Protein AF-A0ABD0XUN7-F1 (afdb_monomer)

Structure (mmCIF, N/CA/C/O backbone):
data_AF-A0ABD0XUN7-F1
#
_entry.id   AF-A0ABD0XUN7-F1
#
loop_
_atom_site.group_PDB
_atom_site.id
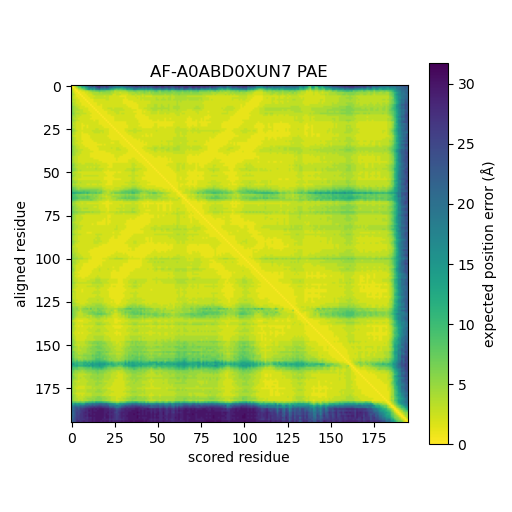_atom_site.type_symbol
_atom_site.label_atom_id
_atom_site.label_alt_id
_atom_site.label_comp_id
_atom_site.label_asym_id
_atom_site.label_entity_id
_atom_site.label_seq_id
_atom_site.pdbx_PDB_ins_code
_atom_site.Cartn_x
_atom_site.Cartn_y
_atom_site.Cartn_z
_atom_site.occupancy
_atom_site.B_iso_or_equiv
_atom_site.auth_seq_id
_atom_site.auth_comp_id
_atom_site.auth_asym_id
_atom_site.auth_atom_id
_atom_site.pdbx_PDB_model_num
ATOM 1 N N . MET A 1 1 ? 25.403 11.734 2.730 1.00 48.97 1 MET A N 1
ATOM 2 C CA . MET A 1 1 ? 25.038 10.468 2.045 1.00 48.97 1 MET A CA 1
ATOM 3 C C . MET A 1 1 ? 23.534 10.258 2.161 1.00 48.97 1 MET A C 1
ATOM 5 O O . MET A 1 1 ? 23.007 10.437 3.251 1.00 48.97 1 MET A O 1
ATOM 9 N N . LYS A 1 2 ? 22.827 9.922 1.074 1.00 67.81 2 LYS A N 1
ATOM 10 C CA . LYS 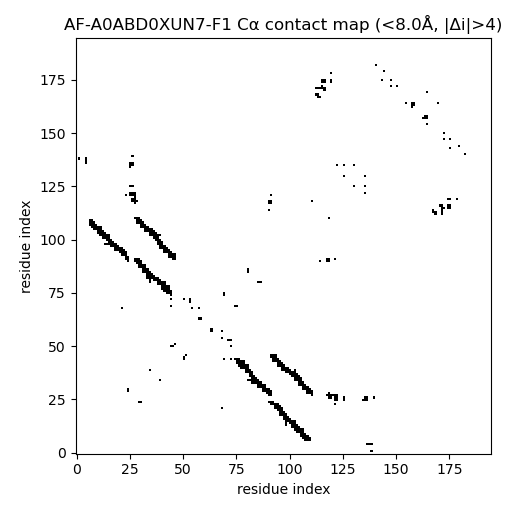A 1 2 ? 21.388 9.611 1.143 1.00 67.81 2 LYS A CA 1
ATOM 11 C C . LYS A 1 2 ? 21.195 8.271 1.880 1.00 67.81 2 LYS A C 1
ATOM 13 O O . LYS A 1 2 ? 21.760 7.262 1.475 1.00 67.81 2 LYS A O 1
ATOM 18 N N . GLN A 1 3 ? 20.481 8.283 3.007 1.00 82.62 3 GLN A N 1
ATOM 19 C CA . GLN A 1 3 ? 20.301 7.135 3.908 1.00 82.62 3 GLN A CA 1
ATOM 20 C C . GLN A 1 3 ? 19.277 6.111 3.382 1.00 82.62 3 GLN A C 1
ATOM 22 O O . GLN A 1 3 ? 18.162 6.480 3.042 1.00 82.62 3 GLN A O 1
ATOM 27 N N . LYS A 1 4 ? 19.599 4.813 3.390 1.00 89.31 4 LYS A N 1
ATOM 28 C CA . LYS A 1 4 ? 18.658 3.746 2.999 1.00 89.31 4 LYS A CA 1
ATOM 29 C C . LYS A 1 4 ? 17.301 3.871 3.736 1.00 89.31 4 LYS A C 1
ATOM 31 O O . LYS A 1 4 ? 17.320 3.952 4.966 1.00 89.31 4 LYS A O 1
ATOM 36 N N . PRO A 1 5 ? 16.147 3.820 3.034 1.00 92.69 5 PRO A N 1
ATOM 37 C CA . PRO A 1 5 ? 14.826 3.845 3.668 1.00 92.69 5 PRO A CA 1
ATOM 38 C C . PRO A 1 5 ? 14.635 2.673 4.639 1.00 92.69 5 PRO A C 1
ATOM 40 O O . PRO A 1 5 ? 14.919 1.524 4.287 1.00 92.69 5 PRO A O 1
ATOM 43 N N . LYS A 1 6 ? 14.146 2.962 5.849 1.00 94.56 6 LYS A N 1
A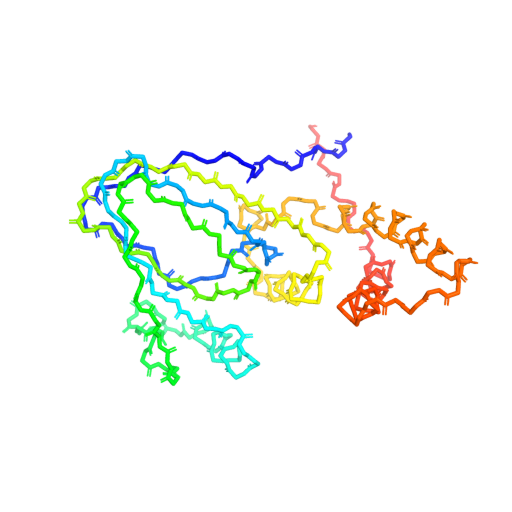TOM 44 C CA . LYS A 1 6 ? 13.903 1.986 6.924 1.00 94.56 6 LYS A CA 1
ATOM 45 C C . LYS A 1 6 ? 12.401 1.800 7.133 1.00 94.56 6 LYS A C 1
ATOM 47 O O . LYS A 1 6 ? 11.825 2.376 8.044 1.00 94.56 6 LYS A O 1
ATOM 52 N N . VAL A 1 7 ? 11.784 1.028 6.245 1.00 96.31 7 VAL A N 1
ATOM 53 C CA . VAL A 1 7 ? 10.325 0.804 6.200 1.00 96.31 7 VAL A CA 1
ATOM 54 C C . VAL A 1 7 ? 9.959 -0.684 6.167 1.00 96.31 7 VAL A C 1
ATOM 56 O O . VAL A 1 7 ? 8.819 -1.055 5.931 1.00 96.31 7 VAL A O 1
ATOM 59 N N . GLN A 1 8 ? 10.939 -1.570 6.364 1.00 97.25 8 GLN A N 1
ATOM 60 C CA . GLN A 1 8 ? 10.771 -3.012 6.154 1.00 97.25 8 GLN A CA 1
ATOM 61 C C . GLN A 1 8 ? 10.262 -3.761 7.390 1.00 97.25 8 GLN A C 1
ATOM 63 O O . GLN A 1 8 ? 9.903 -4.930 7.272 1.00 97.25 8 GLN A O 1
ATOM 68 N N . LYS A 1 9 ? 10.325 -3.139 8.572 1.00 97.75 9 LYS A N 1
ATOM 69 C CA . LYS A 1 9 ? 10.023 -3.781 9.854 1.00 97.75 9 LYS A CA 1
ATOM 70 C C . LYS A 1 9 ? 9.307 -2.795 10.768 1.00 97.75 9 LYS A C 1
ATOM 72 O O . LYS A 1 9 ? 9.927 -1.855 11.262 1.00 97.75 9 LYS A O 1
ATOM 77 N N . TYR A 1 10 ? 8.035 -3.059 11.008 1.00 97.94 10 TYR A N 1
ATOM 78 C CA . TYR A 1 10 ? 7.190 -2.382 11.978 1.00 97.94 10 TYR A CA 1
ATOM 79 C C . TYR A 1 10 ? 6.699 -3.391 13.013 1.00 97.94 10 TYR A C 1
ATOM 81 O O . TYR A 1 10 ? 6.436 -4.549 12.689 1.00 97.94 10 TYR A O 1
ATOM 89 N N . CYS A 1 11 ? 6.570 -2.926 14.253 1.00 98.38 11 CYS A N 1
ATOM 90 C CA . CYS A 1 11 ? 5.844 -3.598 15.321 1.00 98.38 11 CYS A CA 1
ATOM 91 C C . CYS A 1 11 ? 4.641 -2.714 15.651 1.00 98.38 11 CYS A C 1
ATOM 93 O O . CYS A 1 11 ? 4.821 -1.553 16.023 1.00 98.38 11 CYS A O 1
ATOM 95 N N . LEU A 1 12 ? 3.433 -3.236 15.458 1.00 98.06 12 LEU A N 1
ATOM 96 C CA . LEU A 1 12 ? 2.190 -2.534 15.732 1.00 98.06 12 LEU A CA 1
ATOM 97 C C . LEU A 1 12 ? 1.541 -3.172 16.957 1.00 98.06 12 LEU A C 1
ATOM 99 O O . LEU A 1 12 ? 1.216 -4.359 16.959 1.00 98.06 12 LEU A O 1
ATOM 103 N N . MET A 1 13 ? 1.348 -2.360 17.989 1.00 98.31 13 MET A N 1
ATOM 104 C CA . MET A 1 13 ? 0.600 -2.710 19.191 1.00 98.31 13 MET A CA 1
ATOM 105 C C . MET A 1 13 ? -0.647 -1.842 19.203 1.00 98.31 13 MET A C 1
ATOM 107 O O . MET A 1 13 ? -0.540 -0.619 19.106 1.00 98.31 13 MET A O 1
ATOM 111 N N . ALA A 1 14 ? -1.820 -2.459 19.274 1.00 98.25 14 ALA A N 1
ATOM 112 C CA . ALA A 1 14 ? -3.072 -1.717 19.231 1.00 98.25 14 ALA A CA 1
ATOM 113 C C . ALA A 1 14 ? -4.102 -2.342 20.176 1.00 98.25 14 ALA A C 1
ATOM 115 O O . ALA A 1 14 ? -4.318 -3.558 20.099 1.00 98.25 14 ALA A O 1
ATOM 116 N N . PRO A 1 15 ? -4.736 -1.530 21.039 1.00 98.44 15 PRO A N 1
ATOM 117 C CA . PRO A 1 15 ? -5.766 -2.010 21.942 1.00 98.44 15 PRO A CA 1
ATOM 118 C C . PRO A 1 15 ? -7.067 -2.303 21.190 1.00 98.44 15 PRO A C 1
ATOM 120 O O . PRO A 1 15 ? -7.316 -1.784 20.093 1.00 98.44 15 PRO A O 1
ATOM 123 N N . LYS A 1 16 ? -7.933 -3.088 21.826 1.00 98.69 16 LYS A N 1
ATOM 124 C CA . LYS A 1 16 ? -9.322 -3.280 21.419 1.00 98.69 16 LYS A CA 1
ATOM 125 C C . LYS A 1 16 ? -10.012 -1.938 21.158 1.00 98.69 16 LYS A C 1
ATOM 127 O O . LYS A 1 16 ? -9.937 -1.012 21.961 1.00 98.69 16 LYS A O 1
ATOM 132 N N . GLY A 1 17 ? -10.728 -1.859 20.043 1.00 98.31 17 GLY A N 1
ATOM 133 C CA . GLY A 1 17 ? -11.447 -0.665 19.604 1.00 98.31 17 GLY A CA 1
ATOM 134 C C . GLY A 1 17 ? -10.612 0.301 18.762 1.00 98.31 17 GLY A C 1
ATOM 135 O O . GLY A 1 17 ? -11.178 1.240 18.210 1.00 98.31 17 GLY A O 1
ATOM 136 N N . ALA A 1 18 ? -9.299 0.079 18.608 1.00 98.56 18 ALA A N 1
ATOM 137 C CA . ALA A 1 18 ? -8.474 0.920 17.746 1.00 98.56 18 ALA A CA 1
ATOM 138 C C . ALA A 1 18 ? -8.924 0.838 16.276 1.00 98.56 18 ALA A C 1
ATOM 140 O O . ALA A 1 18 ? -9.156 -0.252 15.738 1.00 98.56 18 ALA A O 1
ATOM 141 N N . TYR A 1 19 ? -8.991 2.001 15.628 1.00 98.19 19 TYR A N 1
ATOM 142 C CA . TYR A 1 19 ? -9.384 2.160 14.233 1.00 98.19 19 TYR A CA 1
ATOM 143 C C . TYR A 1 19 ? -8.397 3.073 13.501 1.00 98.19 19 TYR A C 1
ATOM 145 O O . TYR A 1 19 ? -8.049 4.148 13.992 1.00 98.19 19 TYR A O 1
ATOM 153 N N . THR A 1 20 ? -7.949 2.641 12.327 1.00 97.56 20 THR A N 1
ATOM 154 C CA . THR A 1 20 ? -7.208 3.466 11.369 1.00 97.56 20 THR A CA 1
ATOM 155 C C . THR A 1 20 ? -8.081 3.633 10.141 1.00 97.56 20 THR A C 1
ATOM 157 O O . THR A 1 20 ? -8.485 2.639 9.538 1.00 97.56 20 THR A O 1
ATOM 160 N N . ASP A 1 21 ? -8.395 4.882 9.809 1.00 97.88 21 ASP A N 1
ATOM 161 C CA . ASP A 1 21 ? -9.339 5.206 8.744 1.00 97.88 21 ASP A CA 1
ATOM 162 C C . ASP A 1 21 ? -8.788 4.899 7.344 1.00 97.88 21 ASP A C 1
ATOM 164 O O . ASP A 1 21 ? -7.614 4.546 7.193 1.00 97.88 21 ASP A O 1
ATOM 168 N N . PHE A 1 22 ? -9.639 5.010 6.323 1.00 98.31 22 PHE A N 1
ATOM 169 C CA . PHE A 1 22 ? -9.279 4.673 4.949 1.00 98.31 22 PHE A CA 1
ATOM 170 C C . PHE A 1 22 ? -8.056 5.449 4.467 1.00 98.31 22 PHE A C 1
ATOM 172 O O . PHE A 1 22 ? -8.036 6.679 4.465 1.00 98.31 22 PHE A O 1
ATOM 179 N N . HIS A 1 23 ? -7.045 4.713 4.020 1.00 97.75 23 HIS A N 1
ATOM 180 C CA . HIS A 1 23 ? -5.818 5.275 3.481 1.00 97.75 23 HIS A CA 1
ATOM 181 C C . HIS A 1 23 ? -5.207 4.367 2.416 1.00 97.75 23 HIS A C 1
ATOM 183 O O . HIS A 1 23 ? -5.607 3.217 2.231 1.00 97.75 23 HIS A O 1
ATOM 189 N N . ILE A 1 24 ? -4.224 4.912 1.707 1.00 98.25 24 ILE A N 1
ATOM 190 C CA . ILE A 1 24 ? -3.320 4.168 0.836 1.00 98.25 24 ILE A CA 1
ATOM 191 C C . ILE A 1 24 ? -1.936 4.235 1.478 1.00 98.25 24 ILE A C 1
ATOM 193 O O . ILE A 1 24 ? -1.532 5.297 1.953 1.00 98.25 24 ILE A O 1
ATOM 197 N N . ASP A 1 25 ? -1.216 3.115 1.495 1.00 98.00 25 ASP A N 1
ATOM 198 C CA . ASP A 1 25 ? 0.139 3.069 2.039 1.00 98.00 25 ASP A CA 1
ATOM 199 C C . ASP A 1 25 ? 1.101 3.989 1.282 1.00 98.00 25 ASP A C 1
ATOM 201 O O . ASP A 1 25 ? 1.090 4.079 0.049 1.00 98.00 25 ASP A O 1
ATOM 205 N N . PHE A 1 26 ? 1.987 4.629 2.045 1.00 97.06 26 PHE A N 1
ATOM 206 C CA . PHE A 1 26 ? 2.861 5.691 1.562 1.00 97.06 26 PHE A CA 1
ATOM 207 C C . PHE A 1 26 ? 3.728 5.271 0.363 1.00 97.06 26 PHE A C 1
ATOM 209 O O . PHE A 1 26 ? 4.261 4.152 0.297 1.00 97.06 26 PHE A O 1
ATOM 216 N N . GLY A 1 27 ? 3.892 6.180 -0.600 1.00 96.94 27 GLY A N 1
ATOM 217 C CA . GLY A 1 27 ? 4.567 5.942 -1.879 1.00 96.94 27 GLY A CA 1
ATOM 218 C C . GLY A 1 27 ? 3.901 4.869 -2.743 1.00 96.94 27 GLY A C 1
ATOM 219 O O . GLY A 1 27 ? 4.555 4.302 -3.622 1.00 96.94 27 GLY A O 1
ATOM 220 N N . GLY A 1 28 ? 2.644 4.528 -2.450 1.00 97.81 28 GLY A N 1
ATOM 221 C CA . GLY A 1 28 ? 1.936 3.414 -3.069 1.00 97.81 28 GLY A CA 1
ATOM 222 C C . GLY A 1 28 ? 2.601 2.068 -2.825 1.00 97.81 28 GLY A C 1
ATOM 223 O O . GLY A 1 28 ? 2.544 1.195 -3.693 1.00 97.81 28 GLY A O 1
ATOM 224 N N . SER A 1 29 ? 3.285 1.910 -1.695 1.00 98.50 29 SER A N 1
ATOM 225 C CA . SER A 1 29 ? 3.945 0.654 -1.354 1.00 98.50 29 SER A CA 1
ATOM 226 C C . SER A 1 29 ? 2.951 -0.494 -1.181 1.00 98.50 29 SER A C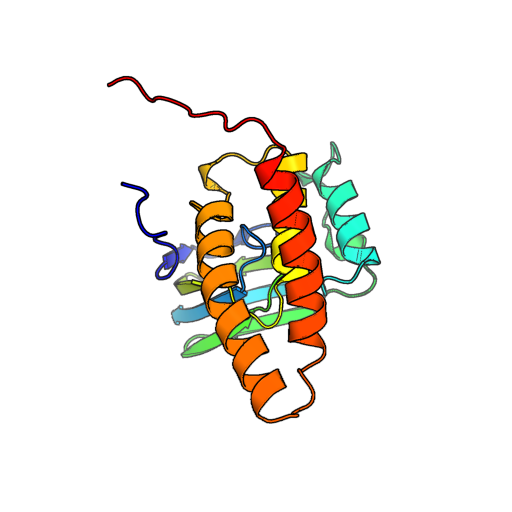 1
ATOM 228 O O . SER A 1 29 ? 1.779 -0.294 -0.878 1.00 98.50 29 SER A O 1
ATOM 230 N N . SER A 1 30 ? 3.433 -1.711 -1.417 1.00 98.75 30 SER A N 1
ATOM 231 C CA . SER A 1 30 ? 2.760 -2.922 -0.950 1.00 98.75 30 SER A CA 1
ATOM 232 C C . SER A 1 30 ? 3.186 -3.185 0.493 1.00 98.75 30 SER A C 1
ATOM 234 O O . SER A 1 30 ? 4.308 -2.835 0.880 1.00 98.75 30 SER A O 1
ATOM 236 N N . VAL A 1 31 ? 2.328 -3.841 1.273 1.00 98.62 31 VAL A N 1
ATOM 237 C CA . VAL A 1 31 ? 2.605 -4.174 2.677 1.00 98.62 31 VAL A CA 1
ATOM 238 C C . VAL A 1 31 ? 2.415 -5.663 2.932 1.00 98.62 31 VAL A C 1
ATOM 240 O O . VAL A 1 31 ? 1.488 -6.292 2.421 1.00 98.62 31 VAL A O 1
ATOM 243 N N . TRP A 1 32 ? 3.315 -6.243 3.722 1.00 98.69 32 TRP A N 1
ATOM 244 C CA . TRP A 1 32 ? 3.086 -7.535 4.362 1.00 98.69 32 TRP A CA 1
ATOM 245 C C . TRP A 1 32 ? 2.697 -7.308 5.820 1.00 98.69 32 TRP A C 1
ATOM 247 O O . TRP A 1 32 ? 3.245 -6.422 6.479 1.00 98.69 32 TRP A O 1
ATOM 257 N N . TYR A 1 33 ? 1.748 -8.096 6.314 1.00 98.56 33 TYR A N 1
ATOM 258 C CA . TYR A 1 33 ? 1.151 -7.901 7.633 1.00 98.56 33 TYR A CA 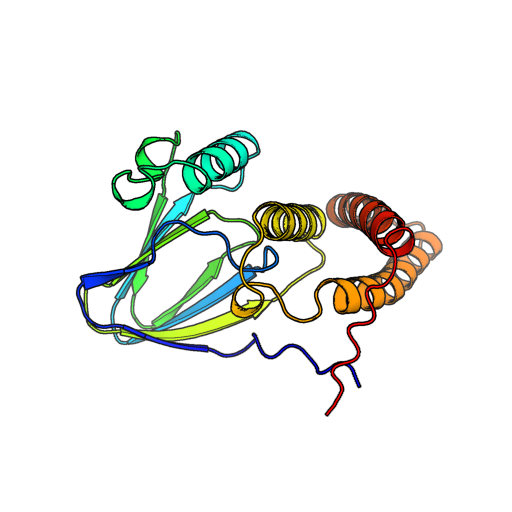1
ATOM 259 C C . TYR A 1 33 ? 0.878 -9.257 8.281 1.00 98.56 33 TYR A C 1
ATOM 261 O O . TYR A 1 33 ? 0.141 -10.066 7.720 1.00 98.56 33 TYR A O 1
ATOM 269 N N . HIS A 1 34 ? 1.484 -9.511 9.437 1.00 98.81 34 HIS A N 1
ATOM 270 C CA . HIS A 1 34 ? 1.408 -10.773 10.166 1.00 98.81 34 HIS A CA 1
ATOM 271 C C . HIS A 1 34 ? 0.894 -10.548 11.586 1.00 98.81 34 HIS A C 1
ATOM 273 O O . HIS A 1 34 ? 1.546 -9.879 12.396 1.00 98.81 34 HIS A O 1
ATOM 279 N N . VAL A 1 35 ? -0.266 -11.122 11.898 1.00 98.75 35 VAL A N 1
ATOM 280 C CA . VAL A 1 35 ? -0.869 -11.004 13.228 1.00 98.75 35 VAL A CA 1
ATOM 281 C C . VAL A 1 35 ? -0.231 -12.037 14.148 1.00 98.75 35 VAL A C 1
ATOM 283 O O . VAL A 1 35 ? -0.526 -13.225 14.065 1.00 98.75 35 VAL A O 1
ATOM 286 N N . MET A 1 36 ? 0.657 -11.570 15.026 1.00 98.69 36 MET A N 1
ATOM 287 C CA . MET A 1 36 ? 1.322 -12.418 16.017 1.00 98.69 36 MET A CA 1
ATOM 288 C C . MET A 1 36 ? 0.376 -12.787 17.162 1.00 98.69 36 MET A C 1
ATOM 290 O O . MET A 1 36 ? 0.470 -13.885 17.696 1.00 98.69 36 MET A O 1
ATOM 294 N N . LYS A 1 37 ? -0.502 -11.859 17.561 1.00 98.69 37 LYS A N 1
ATOM 295 C CA . LYS A 1 37 ? -1.515 -12.079 18.596 1.00 98.69 37 LYS A CA 1
ATOM 296 C C . LYS A 1 37 ? -2.769 -11.255 18.321 1.00 98.69 37 LYS A C 1
ATOM 298 O O . LYS A 1 37 ? -2.644 -10.087 17.935 1.00 98.69 37 LYS A O 1
ATOM 303 N N . GLY A 1 38 ? -3.934 -11.845 18.583 1.00 98.44 38 GLY A N 1
ATOM 304 C CA . GLY A 1 38 ? -5.250 -11.209 18.450 1.00 98.44 38 GLY A CA 1
ATOM 305 C C . GLY A 1 38 ? -5.818 -11.266 17.027 1.00 98.44 38 GLY A C 1
ATOM 306 O O . GLY A 1 38 ? -5.494 -12.164 16.248 1.00 98.44 38 GLY A O 1
ATOM 307 N N . GLU A 1 39 ? -6.648 -10.286 16.666 1.00 98.62 39 GLU A N 1
ATOM 308 C CA . GLU A 1 39 ? -7.341 -10.225 15.375 1.00 98.62 39 GLU A CA 1
ATOM 309 C C . GLU A 1 39 ? -7.371 -8.794 14.810 1.00 98.62 39 GLU A C 1
ATOM 311 O O . GLU A 1 39 ? -7.529 -7.812 15.540 1.00 98.62 39 GLU A O 1
ATOM 316 N N . LYS A 1 40 ? -7.254 -8.667 13.483 1.00 98.75 40 LYS A N 1
ATOM 317 C CA . LYS A 1 40 ? -7.500 -7.427 12.733 1.00 98.75 40 LYS A CA 1
ATOM 318 C C . LYS A 1 40 ? -8.600 -7.624 11.702 1.00 98.75 40 LYS A C 1
ATOM 320 O O . LYS A 1 40 ? -8.678 -8.665 11.056 1.00 98.75 40 LYS A O 1
ATOM 325 N N . VAL A 1 41 ? -9.395 -6.584 11.478 1.00 98.81 41 VAL A N 1
ATOM 326 C CA . VAL A 1 41 ? -10.375 -6.533 10.390 1.00 98.81 41 VAL A CA 1
ATOM 327 C C . VAL A 1 41 ? -9.970 -5.436 9.417 1.00 98.81 41 VAL A C 1
ATOM 329 O O . VAL A 1 41 ? -9.973 -4.260 9.771 1.00 98.81 41 VAL A O 1
ATOM 332 N N . PHE A 1 42 ? -9.632 -5.826 8.194 1.00 98.81 42 PHE A N 1
ATOM 333 C CA . PHE A 1 42 ? -9.359 -4.917 7.090 1.00 98.81 42 PHE A CA 1
ATOM 334 C C . PHE A 1 42 ? -10.637 -4.680 6.285 1.00 98.81 42 PHE A C 1
ATOM 336 O O . PHE A 1 42 ? -11.356 -5.622 5.944 1.00 98.81 42 PHE A O 1
ATOM 343 N N . TYR A 1 43 ? -10.887 -3.422 5.946 1.00 98.81 43 TYR A N 1
ATOM 344 C CA . TYR A 1 43 ? -11.892 -3.005 4.975 1.00 98.81 43 TYR A CA 1
ATOM 345 C C . TYR A 1 43 ? -11.156 -2.570 3.718 1.00 98.81 43 TYR A C 1
ATOM 347 O O . TYR A 1 43 ? -10.431 -1.584 3.760 1.00 98.81 43 TYR A O 1
ATOM 355 N N . LEU A 1 44 ? -11.282 -3.333 2.637 1.00 98.81 44 LEU A N 1
ATOM 356 C CA . LEU A 1 44 ? -10.457 -3.227 1.440 1.00 98.81 44 LEU A CA 1
ATOM 357 C C . LEU A 1 44 ? -11.277 -2.720 0.258 1.00 98.81 44 LEU A C 1
ATOM 359 O O . LEU A 1 44 ? -12.346 -3.253 -0.046 1.00 98.81 44 LEU A O 1
ATOM 363 N N . ILE A 1 45 ? -10.744 -1.735 -0.451 1.00 98.81 45 ILE A N 1
ATOM 364 C CA . ILE A 1 45 ? -11.344 -1.158 -1.650 1.00 98.81 45 ILE A CA 1
ATOM 365 C C . ILE A 1 45 ? -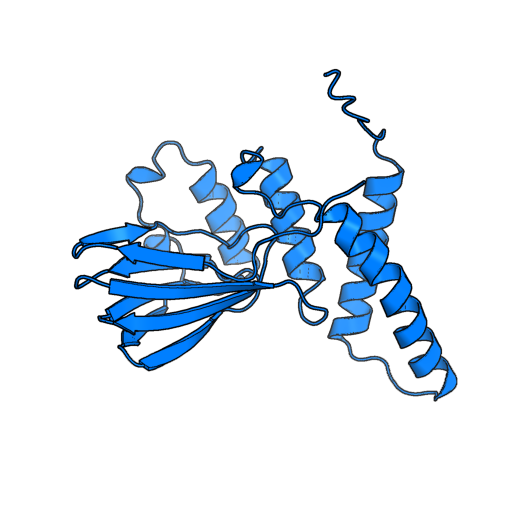10.305 -1.217 -2.771 1.00 98.81 45 ILE A C 1
ATOM 367 O O . ILE A 1 45 ? -9.164 -0.773 -2.625 1.00 98.81 45 ILE A O 1
ATOM 371 N N . GLU A 1 46 ? -10.713 -1.789 -3.903 1.00 98.12 46 GLU A N 1
ATOM 372 C CA . GLU A 1 46 ? -9.854 -1.932 -5.077 1.00 98.12 46 GLU A CA 1
ATOM 373 C C . GLU A 1 46 ? -9.445 -0.550 -5.623 1.00 98.12 46 GLU A C 1
ATOM 375 O O . GLU A 1 46 ? -10.307 0.328 -5.747 1.00 98.12 46 GLU A O 1
ATOM 380 N N . PRO A 1 47 ? -8.172 -0.344 -6.008 1.00 97.56 47 PRO A N 1
ATOM 381 C CA . PRO A 1 47 ? -7.689 0.928 -6.544 1.00 97.56 47 PRO A CA 1
ATOM 382 C C . PRO A 1 47 ? -8.049 1.129 -8.021 1.00 97.56 47 PRO A C 1
ATOM 384 O O . PRO A 1 47 ? -7.186 1.383 -8.862 1.00 97.56 47 PRO A O 1
ATOM 387 N N . SER A 1 48 ? -9.333 1.005 -8.355 1.00 97.06 48 SER A N 1
ATOM 388 C CA . SER A 1 48 ? -9.828 1.383 -9.676 1.00 97.06 48 SER A CA 1
ATOM 389 C C . SER A 1 48 ? -9.722 2.898 -9.873 1.00 97.06 48 SER A C 1
ATOM 391 O O . SER A 1 48 ? -9.720 3.672 -8.914 1.00 97.06 48 SER A O 1
ATOM 393 N N . GLU A 1 49 ? -9.682 3.345 -11.128 1.00 95.62 49 GLU A N 1
ATOM 394 C CA . GLU A 1 49 ? -9.653 4.776 -11.454 1.00 95.62 49 GLU A CA 1
ATOM 395 C C . GLU A 1 49 ? -10.829 5.532 -10.811 1.00 95.62 49 GLU A C 1
ATOM 397 O O . GLU A 1 49 ? -10.636 6.591 -10.217 1.00 95.62 49 GLU A O 1
ATOM 402 N N . SER A 1 50 ? -12.032 4.945 -10.827 1.00 97.56 50 SER A N 1
ATOM 403 C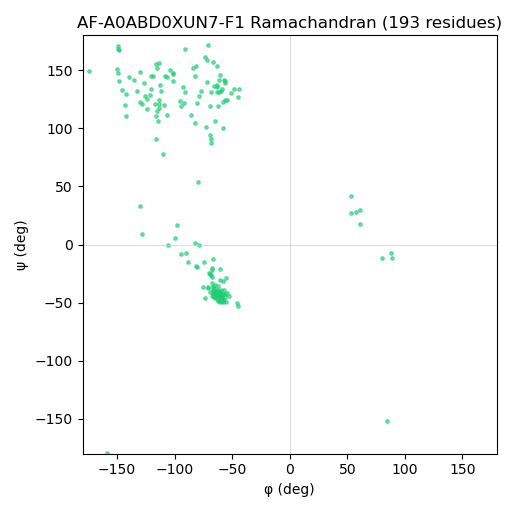 CA . SER A 1 50 ? -13.213 5.529 -10.186 1.00 97.56 50 SER A CA 1
ATOM 404 C C . SER A 1 50 ? -13.056 5.660 -8.669 1.00 97.56 50 SER A C 1
ATOM 406 O O . SER A 1 50 ? -13.402 6.700 -8.107 1.00 97.56 50 SER A O 1
ATOM 408 N N . ASN A 1 51 ? -12.518 4.634 -8.003 1.00 98.25 51 ASN A N 1
ATOM 409 C CA . ASN A 1 51 ? -12.344 4.635 -6.550 1.00 98.25 51 ASN A CA 1
ATOM 410 C C . ASN A 1 51 ? -11.239 5.602 -6.118 1.00 98.25 51 ASN A C 1
ATOM 412 O O . ASN A 1 51 ? -11.400 6.288 -5.113 1.00 98.25 51 ASN A O 1
ATOM 416 N N . LEU A 1 52 ? -10.159 5.724 -6.894 1.00 97.38 52 LEU A N 1
ATOM 417 C CA . LEU A 1 52 ? -9.093 6.694 -6.629 1.00 97.38 52 LEU A CA 1
ATOM 418 C C . LEU A 1 52 ? -9.579 8.142 -6.793 1.00 97.38 52 LEU A C 1
ATOM 420 O O . LEU A 1 52 ? -9.212 8.997 -5.991 1.00 97.38 52 LEU A O 1
ATOM 424 N N . LEU A 1 53 ? -10.449 8.421 -7.772 1.00 96.75 53 LEU A N 1
ATOM 425 C CA . LEU A 1 53 ? -11.088 9.737 -7.915 1.00 96.75 53 LEU A CA 1
ATOM 426 C C . LEU A 1 53 ? -12.046 10.051 -6.757 1.00 96.75 53 LEU A C 1
ATOM 428 O O . LEU A 1 53 ? -12.111 11.188 -6.290 1.00 96.75 53 LEU A O 1
ATOM 432 N N . LEU A 1 54 ? -12.803 9.058 -6.281 1.00 97.81 54 LEU A N 1
ATOM 433 C CA . LEU A 1 54 ? -13.644 9.208 -5.091 1.00 97.81 54 LEU A CA 1
ATOM 434 C C . LEU A 1 54 ? -12.795 9.462 -3.842 1.00 97.81 54 LEU A C 1
ATOM 436 O O . LEU A 1 54 ? -13.105 10.373 -3.079 1.00 97.81 54 LEU A O 1
ATOM 440 N N . TYR A 1 55 ? -11.705 8.713 -3.675 1.00 97.56 55 TYR A N 1
ATOM 441 C CA . TYR A 1 55 ? -10.773 8.865 -2.562 1.00 97.56 55 TYR A CA 1
ATOM 442 C C . TYR A 1 55 ? -10.118 10.252 -2.549 1.00 97.56 55 TYR A C 1
ATOM 444 O O . TYR A 1 55 ? -10.063 10.885 -1.497 1.00 97.56 55 TYR A O 1
ATOM 452 N N . ASP A 1 56 ? -9.711 10.771 -3.714 1.00 95.75 56 ASP A N 1
ATOM 453 C CA . ASP A 1 56 ? -9.195 12.140 -3.874 1.00 95.75 56 ASP A CA 1
ATOM 454 C C . ASP A 1 56 ? -10.191 13.186 -3.356 1.00 95.75 56 ASP A C 1
ATOM 456 O O . ASP A 1 56 ? -9.855 14.037 -2.528 1.00 95.75 56 ASP A O 1
ATOM 460 N N . ARG A 1 57 ? -11.457 13.076 -3.776 1.00 95.88 57 ARG A N 1
ATOM 461 C CA . ARG A 1 57 ? -12.524 13.981 -3.323 1.00 95.88 57 ARG A CA 1
ATOM 462 C C . ARG A 1 57 ? -12.799 13.856 -1.828 1.00 95.88 57 ARG A C 1
ATOM 464 O O . ARG A 1 57 ? -12.962 14.873 -1.158 1.00 95.88 57 ARG A O 1
ATOM 471 N N . TRP A 1 58 ? -12.832 12.635 -1.299 1.00 96.38 58 TRP A N 1
ATOM 472 C CA . TRP A 1 58 ? -13.046 12.392 0.127 1.00 96.38 58 TRP A CA 1
ATOM 473 C C . TRP A 1 58 ? -11.904 12.959 0.981 1.00 96.38 58 TRP A C 1
ATOM 475 O O . TRP A 1 58 ? -12.164 13.642 1.972 1.00 96.38 58 TRP A O 1
ATOM 485 N N . MET A 1 59 ? -10.647 12.785 0.559 1.00 93.56 59 MET A N 1
ATOM 486 C CA . MET A 1 59 ? -9.473 13.330 1.252 1.00 93.56 59 MET A CA 1
ATOM 487 C C . MET A 1 59 ? -9.479 14.859 1.354 1.00 93.56 59 MET A C 1
ATOM 489 O O . MET A 1 59 ? -8.959 15.397 2.333 1.00 93.56 59 MET A O 1
ATOM 493 N N . GLN A 1 60 ? -10.080 15.541 0.376 1.00 93.12 60 GLN A N 1
ATOM 494 C CA . GLN A 1 60 ? -10.221 17.000 0.330 1.00 93.12 60 GLN A CA 1
ATOM 495 C C . GLN A 1 60 ? -11.516 17.516 0.988 1.00 93.12 60 GLN A C 1
ATOM 497 O O . GLN A 1 60 ? -11.700 18.727 1.116 1.00 93.12 60 GLN A O 1
ATOM 502 N N . SER A 1 61 ? -12.427 16.627 1.395 1.00 93.06 61 SER A N 1
ATOM 503 C CA . SER A 1 61 ? -13.720 17.015 1.962 1.00 93.06 61 SER A CA 1
ATOM 504 C C . SER A 1 61 ? -13.584 17.605 3.372 1.00 93.06 61 SER A C 1
ATOM 506 O O . SER A 1 61 ? -12.828 17.115 4.212 1.00 93.06 61 SER A O 1
ATOM 508 N N . SER A 1 62 ? -14.353 18.657 3.665 1.00 93.12 62 SER A N 1
ATOM 509 C CA . SER A 1 62 ? -14.370 19.294 4.991 1.00 93.12 62 SER A CA 1
ATOM 510 C C . SER A 1 62 ? -15.011 18.411 6.066 1.00 93.12 62 SER A C 1
ATOM 512 O O . SER A 1 62 ? -14.680 18.528 7.243 1.00 93.12 62 SER A O 1
ATOM 514 N N . ASN A 1 63 ? -15.900 17.501 5.666 1.00 91.00 63 ASN A N 1
ATOM 515 C CA . ASN A 1 63 ? -16.579 16.546 6.536 1.00 91.00 63 ASN A CA 1
ATOM 516 C C . ASN A 1 63 ? -15.919 15.157 6.542 1.00 91.00 63 ASN A C 1
ATOM 518 O O . ASN A 1 63 ? -16.549 14.206 7.000 1.00 91.00 63 ASN A O 1
ATOM 522 N N . ARG A 1 64 ? -14.663 15.024 6.080 1.00 91.44 64 ARG A N 1
ATOM 523 C CA . ARG A 1 64 ? -13.954 13.736 5.958 1.00 91.44 64 ARG A CA 1
ATOM 524 C C . ARG A 1 64 ? -14.110 12.854 7.197 1.00 91.44 64 ARG A C 1
ATOM 526 O O . ARG A 1 64 ? -14.592 11.738 7.083 1.00 91.44 64 ARG A O 1
ATOM 533 N N . LEU A 1 65 ? -13.799 13.398 8.378 1.00 90.81 65 LEU A N 1
ATOM 534 C CA . LEU A 1 65 ? -13.846 12.683 9.665 1.00 90.81 65 LEU A CA 1
ATOM 535 C C . LEU A 1 65 ? -15.258 12.266 10.114 1.00 90.81 65 LEU A C 1
ATOM 537 O O . LEU A 1 65 ? -15.392 11.496 11.058 1.00 90.81 65 LEU A O 1
ATOM 541 N N . GLN A 1 66 ? -16.304 12.790 9.475 1.00 91.81 66 GLN A N 1
ATOM 542 C CA . GLN A 1 66 ? -17.706 12.463 9.752 1.00 91.81 66 GLN A CA 1
ATOM 543 C C . GLN A 1 66 ? -18.315 11.560 8.668 1.00 91.81 66 GLN A C 1
ATOM 545 O O . GLN A 1 66 ? -19.492 11.221 8.745 1.00 91.81 66 GLN A O 1
ATOM 550 N N . SER A 1 67 ? -17.540 11.192 7.643 1.00 94.62 67 SER A N 1
ATOM 551 C CA . SER A 1 67 ? -18.011 10.410 6.500 1.00 94.62 67 SER A CA 1
ATOM 552 C C . SER A 1 67 ? -17.227 9.110 6.372 1.00 94.62 67 SER A C 1
ATOM 554 O O . SER A 1 67 ? -15.998 9.115 6.328 1.00 94.62 67 SER A O 1
ATOM 556 N N . PHE A 1 68 ? -17.938 7.989 6.278 1.00 96.25 68 PHE A N 1
ATOM 557 C CA . PHE A 1 68 ? -17.326 6.681 6.094 1.00 96.25 68 PHE A CA 1
ATOM 558 C C . PHE A 1 68 ? -17.085 6.437 4.600 1.00 96.25 68 PHE A C 1
ATOM 560 O O . PHE A 1 68 ? -18.029 6.306 3.823 1.00 96.25 68 PHE A O 1
ATOM 567 N N . PHE A 1 69 ? -15.819 6.411 4.165 1.00 98.06 69 PHE A N 1
ATOM 568 C CA . PHE A 1 69 ? -15.486 6.368 2.732 1.00 98.06 69 PHE A CA 1
ATOM 569 C C . PHE A 1 69 ? -16.079 5.154 1.999 1.00 98.06 69 PHE A C 1
ATOM 571 O O . PHE A 1 69 ? -16.446 5.258 0.828 1.00 98.06 69 PHE A O 1
ATOM 578 N N . ALA A 1 70 ? -16.229 4.019 2.686 1.00 97.62 70 ALA A N 1
ATOM 579 C CA . ALA A 1 70 ? -16.828 2.822 2.105 1.00 97.62 70 ALA A CA 1
ATOM 580 C C . ALA A 1 70 ? -18.282 3.010 1.629 1.00 97.62 70 ALA A C 1
ATOM 582 O O . ALA A 1 70 ? -18.695 2.277 0.734 1.00 97.62 70 ALA A O 1
ATOM 583 N N . ASP A 1 71 ? -19.016 4.009 2.131 1.00 97.19 71 ASP A N 1
ATOM 584 C CA . ASP A 1 71 ? -20.374 4.324 1.659 1.00 97.19 71 ASP A CA 1
ATOM 585 C C . ASP A 1 71 ? -20.377 5.010 0.279 1.00 97.19 71 ASP A C 1
ATOM 587 O O . ASP A 1 71 ? -21.412 5.100 -0.379 1.00 97.19 71 ASP A O 1
ATOM 591 N N . GLN A 1 72 ? -19.221 5.506 -0.180 1.00 96.81 72 GLN A N 1
ATOM 592 C CA . GLN A 1 72 ? -19.084 6.232 -1.448 1.00 96.81 72 GLN A CA 1
ATOM 593 C C . GLN A 1 72 ? -18.659 5.337 -2.617 1.00 96.81 72 GLN A C 1
ATOM 595 O O . GLN A 1 72 ? -18.630 5.798 -3.760 1.00 96.81 72 GLN A O 1
ATOM 600 N N . VAL A 1 73 ? -18.298 4.079 -2.352 1.00 97.88 73 VAL A N 1
ATOM 601 C CA . VAL A 1 73 ? -17.783 3.141 -3.358 1.00 97.88 73 VAL A CA 1
ATOM 602 C C . VAL A 1 73 ? -18.753 1.990 -3.590 1.00 97.88 73 VAL A C 1
ATOM 604 O O . VAL A 1 73 ? -19.539 1.620 -2.726 1.00 97.88 73 VAL A O 1
ATOM 607 N N . ALA A 1 74 ? -18.672 1.369 -4.767 1.00 96.69 74 ALA A N 1
ATOM 608 C CA . ALA A 1 74 ? -19.577 0.278 -5.124 1.00 96.69 74 ALA A CA 1
ATOM 609 C C . ALA A 1 74 ? -19.366 -0.994 -4.284 1.00 96.69 74 ALA A C 1
ATOM 611 O O . ALA A 1 74 ? -20.307 -1.757 -4.068 1.00 96.69 74 ALA A O 1
ATOM 612 N N . ARG A 1 75 ? -18.121 -1.274 -3.870 1.00 97.94 75 ARG A N 1
ATOM 613 C CA . ARG A 1 75 ? -17.757 -2.476 -3.108 1.00 97.94 75 ARG A CA 1
ATOM 614 C C . ARG A 1 75 ? -16.649 -2.174 -2.109 1.00 97.94 75 ARG A C 1
ATOM 616 O O . ARG A 1 75 ? -15.622 -1.607 -2.475 1.00 97.94 75 ARG A O 1
ATOM 623 N N . CYS A 1 76 ? -16.848 -2.645 -0.883 1.00 98.62 76 CYS A N 1
ATOM 624 C CA . CYS A 1 76 ? -15.850 -2.685 0.176 1.00 98.62 76 CYS A CA 1
ATOM 625 C C . CYS A 1 76 ? -15.793 -4.114 0.729 1.00 98.62 76 CYS A C 1
ATOM 627 O O . CYS A 1 76 ? -16.806 -4.661 1.170 1.00 98.62 76 CYS A O 1
ATOM 629 N N . TYR A 1 77 ? -14.624 -4.745 0.657 1.00 98.56 77 TYR A N 1
ATOM 630 C CA . TYR A 1 77 ? -14.424 -6.119 1.101 1.00 98.56 77 TYR A CA 1
ATOM 631 C C . TYR A 1 77 ? -13.995 -6.139 2.562 1.00 98.56 77 TYR A C 1
ATOM 633 O O . TYR A 1 77 ? -13.053 -5.455 2.950 1.00 98.56 77 TYR A O 1
ATOM 641 N N . ARG A 1 78 ? -14.645 -6.971 3.372 1.00 98.50 78 ARG A N 1
ATOM 642 C CA . ARG A 1 78 ? -14.243 -7.204 4.760 1.00 98.50 78 ARG A CA 1
ATOM 643 C C . ARG A 1 78 ? -13.348 -8.438 4.839 1.00 98.50 78 ARG A C 1
ATOM 645 O O . ARG A 1 78 ? -13.798 -9.540 4.530 1.00 98.50 78 ARG A O 1
ATOM 652 N N . LEU A 1 79 ? -12.116 -8.261 5.303 1.00 98.62 79 LEU A N 1
ATOM 653 C CA . LEU A 1 79 ? -11.135 -9.325 5.509 1.00 98.62 79 LEU A CA 1
ATOM 654 C C . LEU A 1 79 ? -10.774 -9.428 6.992 1.00 98.62 79 LEU A C 1
ATOM 656 O O . LEU A 1 79 ? -10.273 -8.478 7.583 1.00 98.62 79 LEU A O 1
ATOM 660 N N . VAL A 1 80 ? -11.005 -10.596 7.585 1.00 98.75 80 VAL A N 1
ATOM 661 C CA . VAL A 1 80 ? -10.600 -10.892 8.965 1.00 98.75 80 VAL A CA 1
ATOM 662 C C . VAL A 1 80 ? -9.247 -11.597 8.940 1.00 98.75 80 VAL A C 1
ATOM 664 O O . VAL A 1 80 ? -9.109 -12.635 8.296 1.00 98.75 80 VAL A O 1
ATOM 667 N N . VAL A 1 81 ? -8.265 -11.039 9.643 1.00 98.69 81 VAL A N 1
ATOM 668 C CA . VAL A 1 81 ? -6.903 -11.565 9.762 1.00 98.69 81 VAL A CA 1
ATOM 669 C C . VAL A 1 81 ? -6.679 -11.960 11.214 1.00 98.69 81 VAL A C 1
ATOM 671 O O . VAL A 1 81 ? -6.562 -11.104 12.092 1.00 98.69 81 VAL A O 1
ATOM 674 N N . LYS A 1 82 ? -6.666 -13.267 11.457 1.00 98.62 82 LYS A N 1
ATOM 675 C CA . LYS A 1 82 ? -6.522 -13.852 12.791 1.00 98.62 82 LYS A CA 1
ATOM 676 C C . LYS A 1 82 ? -5.061 -14.106 13.130 1.00 98.62 82 LYS A C 1
ATOM 678 O O . LYS A 1 82 ? -4.198 -14.080 12.253 1.00 98.62 82 LYS A O 1
ATOM 683 N N . GLU A 1 83 ? -4.810 -14.404 14.395 1.00 98.69 83 GLU A N 1
ATOM 684 C CA . GLU A 1 83 ? -3.524 -14.883 14.887 1.00 98.69 83 GLU A CA 1
ATOM 685 C C . GLU A 1 83 ? -2.909 -15.965 13.980 1.00 98.69 83 GLU A C 1
ATOM 687 O O . GLU A 1 83 ? -3.588 -16.882 13.511 1.00 98.69 83 GLU A O 1
ATOM 692 N N . GLY A 1 84 ? -1.616 -15.817 13.689 1.00 98.62 84 GLY A N 1
ATOM 693 C CA . GLY A 1 84 ? -0.850 -16.694 12.805 1.00 98.62 84 GLY A CA 1
ATOM 694 C C . GLY A 1 84 ? -1.042 -16.427 11.308 1.00 98.62 84 GLY A C 1
ATOM 695 O O . GLY A 1 84 ? -0.264 -16.940 10.501 1.00 98.62 84 GLY A O 1
ATOM 696 N N . MET A 1 85 ? -2.024 -15.613 10.904 1.00 98.69 85 MET A N 1
ATOM 697 C CA . MET A 1 85 ? -2.246 -15.289 9.493 1.00 98.69 85 MET A CA 1
ATOM 698 C C . MET A 1 85 ? -1.325 -14.168 9.008 1.00 98.69 85 MET A C 1
ATOM 700 O O . MET A 1 85 ? -1.042 -13.198 9.716 1.00 98.69 85 MET A O 1
ATOM 704 N N . THR A 1 86 ? -0.918 -14.286 7.743 1.00 98.75 86 THR A N 1
ATOM 705 C CA . THR A 1 86 ? -0.170 -13.260 7.014 1.00 98.75 86 THR A CA 1
ATOM 706 C C . THR A 1 86 ? -0.948 -12.840 5.782 1.00 98.75 86 THR A C 1
ATOM 708 O O . THR A 1 86 ? -1.395 -13.693 5.016 1.00 98.75 86 THR A O 1
ATOM 711 N N . ILE A 1 87 ? -1.047 -11.535 5.553 1.00 98.19 87 ILE A N 1
ATOM 712 C CA . ILE A 1 87 ? -1.576 -10.980 4.308 1.00 98.19 87 ILE A CA 1
ATOM 713 C C . ILE A 1 87 ? -0.495 -10.202 3.561 1.00 98.19 87 ILE A C 1
ATOM 715 O O . ILE A 1 87 ? 0.428 -9.644 4.159 1.00 98.19 87 ILE A O 1
ATOM 719 N N . LEU A 1 88 ? -0.638 -10.166 2.238 1.00 98.38 88 LEU A N 1
ATOM 720 C CA . LEU A 1 88 ? 0.097 -9.281 1.343 1.00 98.38 88 LEU A CA 1
ATOM 721 C C . LEU A 1 88 ? -0.916 -8.354 0.683 1.00 98.38 88 LEU A C 1
ATOM 723 O O . LEU A 1 88 ? -1.723 -8.808 -0.129 1.00 98.38 88 LEU A O 1
ATOM 727 N N . LEU A 1 89 ? -0.884 -7.074 1.040 1.00 98.25 89 LEU A N 1
ATOM 728 C CA . LEU A 1 89 ? -1.741 -6.069 0.431 1.00 98.25 89 LEU A CA 1
ATOM 729 C C . LEU A 1 89 ? -1.005 -5.431 -0.761 1.00 98.25 89 LEU A C 1
ATOM 731 O O . LEU A 1 89 ? 0.100 -4.906 -0.577 1.00 98.25 89 LEU A O 1
ATOM 735 N N . PRO A 1 90 ? -1.568 -5.487 -1.983 1.00 98.38 90 PRO A N 1
ATOM 736 C CA . PRO A 1 90 ? -0.916 -4.923 -3.157 1.00 98.38 90 PRO A CA 1
ATOM 737 C C . PRO A 1 90 ? -0.908 -3.390 -3.164 1.00 98.38 90 PRO A C 1
ATOM 739 O O . PRO A 1 90 ? -1.762 -2.736 -2.568 1.00 98.38 90 PRO A O 1
ATOM 742 N N . SER A 1 91 ? 0.018 -2.831 -3.942 1.00 98.38 91 SER A N 1
ATOM 743 C CA . SER A 1 91 ? 0.146 -1.397 -4.209 1.00 98.38 91 SER A CA 1
ATOM 744 C C . SER A 1 91 ? -1.199 -0.733 -4.527 1.00 98.38 91 SER A C 1
ATOM 746 O O . SER A 1 91 ? -1.924 -1.153 -5.434 1.00 98.38 91 SER A O 1
ATOM 748 N N . GLY A 1 92 ? -1.497 0.332 -3.787 1.00 98.25 92 GLY A N 1
ATOM 749 C CA . GLY A 1 92 ? -2.613 1.238 -4.042 1.00 98.25 92 GLY A CA 1
ATOM 750 C C . GLY A 1 92 ? -3.942 0.890 -3.406 1.00 98.25 92 GLY A C 1
ATOM 751 O O . GLY A 1 92 ? -4.814 1.752 -3.399 1.00 98.25 92 GLY A O 1
ATOM 752 N N . TRP A 1 93 ? -4.102 -0.307 -2.847 1.00 98.62 93 TRP A N 1
ATOM 753 C CA . TRP A 1 93 ? -5.353 -0.687 -2.201 1.00 98.62 93 TRP A CA 1
ATOM 754 C C . TRP A 1 93 ? -5.720 0.282 -1.075 1.00 98.62 93 TRP A C 1
ATOM 756 O O . TRP A 1 93 ? -4.958 0.483 -0.125 1.00 98.62 93 TRP A O 1
ATOM 766 N N . ILE A 1 94 ? -6.909 0.869 -1.200 1.00 98.75 94 ILE A N 1
ATOM 767 C CA . ILE A 1 94 ? -7.459 1.772 -0.196 1.00 98.75 94 ILE A CA 1
ATOM 768 C C . ILE A 1 94 ? -8.004 0.897 0.925 1.00 98.75 94 ILE A C 1
ATOM 770 O O . ILE A 1 94 ? -8.781 -0.027 0.662 1.00 98.75 94 ILE A O 1
ATOM 774 N N . HIS A 1 95 ? -7.599 1.159 2.163 1.00 98.81 95 HIS A N 1
ATOM 775 C CA . HIS A 1 95 ? -8.005 0.314 3.272 1.00 98.81 95 HIS A CA 1
ATOM 776 C C . HIS A 1 95 ? -8.141 1.039 4.606 1.00 98.81 95 HIS A C 1
ATOM 778 O O . HIS A 1 95 ? -7.403 1.974 4.898 1.00 98.81 95 HIS A O 1
ATOM 784 N N . ALA A 1 96 ? -9.083 0.566 5.420 1.00 98.75 96 ALA A N 1
ATOM 785 C CA . ALA A 1 96 ? -9.211 0.905 6.835 1.00 98.75 96 ALA A CA 1
ATOM 786 C C . ALA A 1 96 ? -8.997 -0.351 7.688 1.00 98.75 96 ALA A C 1
ATOM 788 O O . ALA A 1 96 ? -9.225 -1.473 7.222 1.00 98.75 96 ALA A O 1
ATOM 789 N N . VAL A 1 97 ? -8.575 -0.178 8.941 1.00 98.69 97 VAL A N 1
ATOM 790 C CA . VAL A 1 97 ? -8.259 -1.293 9.846 1.00 98.69 97 VAL A CA 1
ATOM 791 C C . VAL A 1 97 ? -8.953 -1.100 11.185 1.00 98.69 97 VAL A C 1
ATOM 793 O O . VAL A 1 97 ? -8.730 -0.107 11.872 1.00 98.69 97 VAL A O 1
ATOM 796 N N . PHE A 1 98 ? -9.759 -2.082 11.580 1.00 98.75 98 PHE A N 1
ATOM 797 C CA . PHE A 1 98 ? -10.382 -2.166 12.897 1.00 98.75 98 PHE A CA 1
ATOM 798 C C . PHE A 1 98 ? -9.746 -3.275 13.741 1.00 98.75 98 PHE A C 1
ATOM 800 O O . PHE A 1 98 ? -9.358 -4.330 13.235 1.00 98.75 98 PHE A O 1
ATOM 807 N N . THR A 1 99 ? -9.654 -3.029 15.045 1.00 98.81 99 THR A N 1
ATOM 808 C CA . THR A 1 99 ? -8.988 -3.895 16.023 1.00 98.81 99 THR A CA 1
ATOM 809 C C . THR A 1 99 ? -10.017 -4.414 17.036 1.00 98.81 99 THR A C 1
ATOM 811 O O . THR A 1 99 ? -10.282 -3.733 18.027 1.00 98.81 99 THR A O 1
ATOM 814 N N . PRO A 1 100 ? -10.661 -5.572 16.799 1.00 98.56 10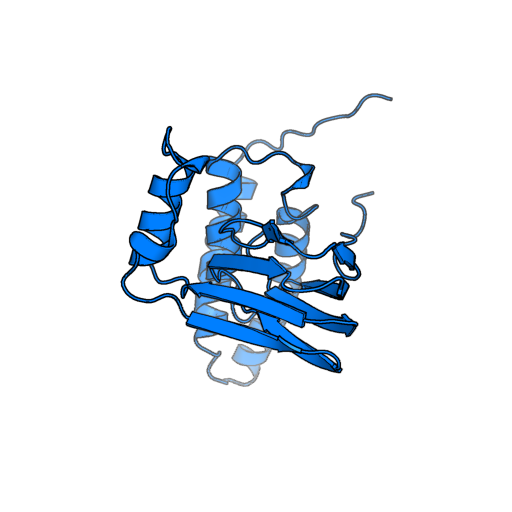0 PRO A N 1
ATOM 815 C CA . PRO A 1 100 ? -11.719 -6.099 17.672 1.00 98.56 100 PRO A CA 1
ATOM 816 C C . PRO A 1 100 ? -11.241 -6.547 19.064 1.00 98.56 100 PRO A C 1
ATOM 818 O O . PRO A 1 100 ? -12.047 -6.596 19.996 1.00 98.56 100 PRO A O 1
ATOM 821 N N . GLU A 1 101 ? -9.952 -6.844 19.222 1.00 98.31 101 GLU A N 1
ATOM 822 C CA . GLU A 1 101 ? -9.303 -7.236 20.477 1.00 98.31 101 GLU A CA 1
ATOM 823 C C . GLU A 1 101 ? -7.849 -6.750 20.515 1.00 98.31 101 GLU A C 1
ATOM 825 O O . GLU A 1 101 ? -7.326 -6.310 19.495 1.00 98.31 101 GLU A O 1
ATOM 830 N N . ASP A 1 102 ? -7.195 -6.795 21.678 1.00 98.62 102 ASP A N 1
ATOM 831 C CA . ASP A 1 102 ? -5.802 -6.354 21.809 1.00 98.62 102 ASP A CA 1
ATOM 832 C C . ASP A 1 102 ? -4.882 -7.153 20.879 1.00 98.62 102 ASP A C 1
ATOM 834 O O . ASP A 1 102 ? -4.943 -8.382 20.816 1.00 98.62 102 ASP A O 1
ATOM 838 N N . THR A 1 103 ? -4.005 -6.450 20.160 1.00 98.56 103 THR A N 1
ATOM 839 C CA . THR A 1 103 ? -3.193 -7.051 19.094 1.00 98.56 103 THR A CA 1
ATOM 840 C C . THR A 1 103 ? -1.714 -6.735 19.201 1.00 98.56 103 THR A C 1
ATOM 842 O O . THR A 1 103 ? -1.314 -5.631 19.584 1.00 98.56 103 THR A O 1
ATOM 845 N N . LEU A 1 104 ? -0.914 -7.703 18.750 1.00 98.75 104 LEU A N 1
ATOM 846 C CA . LEU A 1 104 ? 0.491 -7.537 18.397 1.00 98.75 104 LEU A CA 1
ATOM 847 C C . LEU A 1 104 ? 0.682 -7.995 16.951 1.00 98.75 104 LEU A C 1
ATOM 849 O O . LEU A 1 104 ? 0.341 -9.125 16.599 1.00 98.75 104 LEU A O 1
ATOM 853 N N . VAL A 1 105 ? 1.239 -7.124 16.117 1.00 98.69 105 VAL A N 1
ATOM 854 C CA . VAL A 1 105 ? 1.412 -7.382 14.686 1.00 98.69 105 VAL A CA 1
ATOM 855 C C . VAL A 1 105 ? 2.804 -6.961 14.231 1.00 98.69 105 VAL A C 1
ATOM 857 O O . VAL A 1 105 ? 3.309 -5.913 14.633 1.00 98.69 105 VAL A O 1
ATOM 860 N N . PHE A 1 106 ? 3.394 -7.747 13.335 1.00 98.75 106 PHE A N 1
ATOM 861 C CA . PHE A 1 106 ? 4.555 -7.344 12.552 1.00 98.75 106 PHE A CA 1
ATOM 862 C C . PHE A 1 106 ? 4.184 -7.055 11.101 1.00 98.75 106 PHE A C 1
ATOM 864 O O . PHE A 1 106 ? 3.348 -7.738 10.514 1.00 98.75 106 PHE A O 1
ATOM 871 N N . GLY A 1 107 ? 4.839 -6.068 10.502 1.00 98.44 107 GLY A N 1
ATOM 872 C CA . GLY A 1 107 ? 4.642 -5.765 9.091 1.00 98.44 107 GLY A CA 1
ATOM 873 C C . GLY A 1 107 ? 5.788 -4.985 8.474 1.00 98.44 107 GLY A C 1
ATOM 874 O O . GLY A 1 107 ? 6.782 -4.670 9.134 1.00 98.44 107 GLY A O 1
ATOM 875 N N . GLY A 1 108 ? 5.650 -4.667 7.195 1.00 98.31 108 GLY A N 1
ATOM 876 C CA . GLY A 1 108 ? 6.651 -3.902 6.465 1.00 98.31 108 GLY A CA 1
ATOM 877 C C . GLY A 1 108 ? 6.215 -3.545 5.056 1.00 98.31 108 GLY A C 1
ATOM 878 O O . GLY A 1 108 ? 5.510 -4.306 4.395 1.00 98.31 108 GLY A O 1
ATOM 879 N N . ASN A 1 109 ? 6.698 -2.402 4.587 1.00 98.62 109 ASN A N 1
ATOM 880 C CA . ASN A 1 109 ? 6.376 -1.850 3.283 1.00 98.62 109 ASN A CA 1
ATOM 881 C C . ASN A 1 109 ? 7.508 -2.113 2.287 1.00 98.62 109 ASN A C 1
ATOM 883 O O . ASN A 1 109 ? 8.699 -2.107 2.631 1.00 98.62 109 ASN A O 1
ATOM 887 N N . PHE A 1 110 ? 7.142 -2.314 1.025 1.00 98.31 110 PHE A N 1
ATOM 888 C CA . PHE A 1 110 ? 8.090 -2.500 -0.067 1.00 98.31 110 PHE A CA 1
ATOM 889 C C . PHE A 1 110 ? 7.536 -1.983 -1.398 1.00 98.31 110 PHE A C 1
ATOM 891 O O . PHE A 1 110 ? 6.334 -1.988 -1.650 1.00 98.31 110 PHE A O 1
ATOM 898 N N . LEU A 1 111 ? 8.448 -1.546 -2.265 1.00 98.38 111 LEU A N 1
ATOM 899 C CA . LEU A 1 111 ? 8.162 -1.203 -3.658 1.00 98.38 111 LEU A CA 1
ATOM 900 C C . LEU A 1 111 ? 8.676 -2.322 -4.563 1.00 98.38 111 LEU A C 1
ATOM 902 O O . LEU A 1 111 ? 9.656 -2.994 -4.233 1.00 98.38 111 LEU A O 1
ATOM 906 N N . HIS A 1 112 ? 8.031 -2.519 -5.707 1.00 97.81 112 HIS A N 1
ATOM 907 C CA . HIS A 1 112 ? 8.370 -3.583 -6.648 1.00 97.81 112 HIS A CA 1
ATOM 908 C C . HIS A 1 112 ? 8.066 -3.201 -8.104 1.00 97.81 112 HIS A C 1
ATOM 910 O O . HIS A 1 112 ? 7.432 -2.188 -8.401 1.00 97.81 112 HIS A O 1
ATOM 916 N N . ASN A 1 113 ? 8.518 -4.042 -9.037 1.00 96.88 113 ASN A N 1
ATOM 917 C CA . ASN A 1 113 ? 8.453 -3.756 -10.474 1.00 96.88 113 ASN A CA 1
ATOM 918 C C . ASN A 1 113 ? 7.078 -4.045 -11.103 1.00 96.88 113 ASN A C 1
ATOM 920 O O . ASN A 1 113 ? 6.779 -3.541 -12.181 1.00 96.88 113 ASN A O 1
ATOM 924 N N . TYR A 1 114 ? 6.237 -4.845 -10.440 1.00 96.81 114 TYR A N 1
ATOM 925 C CA . TYR A 1 114 ? 4.916 -5.220 -10.966 1.00 96.81 114 TYR A CA 1
ATOM 926 C C . TYR A 1 114 ? 3.895 -4.071 -10.986 1.00 96.81 114 TYR A C 1
ATOM 928 O O . TYR A 1 114 ? 2.991 -4.093 -11.814 1.00 96.81 114 TYR A O 1
ATOM 936 N N . SER A 1 115 ? 4.064 -3.054 -10.132 1.00 97.19 115 SER A N 1
ATOM 937 C CA . SER A 1 115 ? 3.083 -1.969 -9.956 1.00 97.19 115 SER A CA 1
ATOM 938 C C . SER A 1 115 ? 3.712 -0.577 -10.036 1.00 97.19 115 SER A C 1
ATOM 940 O O . SER A 1 115 ? 3.254 0.353 -9.379 1.00 97.19 115 SER A O 1
ATOM 942 N N . ILE A 1 116 ? 4.758 -0.407 -10.855 1.00 98.12 116 ILE A N 1
ATOM 943 C CA . ILE A 1 116 ? 5.475 0.875 -10.996 1.00 98.12 116 ILE A CA 1
ATOM 944 C C . ILE A 1 116 ? 4.512 2.031 -11.303 1.00 98.12 116 ILE A C 1
ATOM 946 O O . ILE A 1 116 ? 4.614 3.082 -10.680 1.00 98.12 116 ILE A O 1
ATOM 950 N N . CYS A 1 117 ? 3.554 1.837 -12.217 1.00 97.06 117 CYS A N 1
ATOM 951 C CA . CYS A 1 117 ? 2.571 2.870 -12.560 1.00 97.06 117 CYS A CA 1
ATOM 952 C C . CYS A 1 117 ? 1.767 3.330 -11.337 1.00 97.06 117 CYS A C 1
ATOM 954 O O . CYS A 1 117 ? 1.672 4.528 -11.091 1.00 97.06 117 CYS A O 1
ATOM 956 N N . THR A 1 118 ? 1.230 2.383 -10.566 1.00 97.56 118 THR A N 1
ATOM 957 C CA . THR A 1 118 ? 0.415 2.652 -9.375 1.00 97.56 118 THR A CA 1
ATOM 958 C C . THR A 1 118 ? 1.236 3.342 -8.289 1.00 97.56 118 THR A C 1
ATOM 960 O O . THR A 1 118 ? 0.820 4.374 -7.773 1.00 97.56 118 THR A O 1
ATOM 963 N N . GLN A 1 119 ? 2.447 2.843 -8.015 1.00 98.56 119 GLN A N 1
ATOM 964 C CA . GLN A 1 119 ? 3.382 3.451 -7.059 1.00 98.56 119 GLN A CA 1
ATOM 965 C C . GLN A 1 119 ? 3.686 4.918 -7.411 1.00 98.56 119 GLN A C 1
ATOM 967 O O . GLN A 1 119 ? 3.648 5.788 -6.546 1.00 98.56 119 GLN A O 1
ATOM 972 N N . LEU A 1 120 ? 3.958 5.213 -8.690 1.00 98.12 120 LEU A N 1
ATOM 973 C CA . LEU A 1 120 ? 4.215 6.581 -9.156 1.00 98.12 120 LEU A CA 1
ATOM 974 C C . LEU A 1 120 ? 2.969 7.467 -9.047 1.00 98.12 120 LEU A C 1
ATOM 976 O O . LEU A 1 120 ? 3.072 8.605 -8.602 1.00 98.12 120 LEU A O 1
ATOM 980 N N . GLN A 1 121 ? 1.798 6.950 -9.422 1.00 96.88 121 GLN A N 1
ATOM 981 C CA . GLN A 1 121 ? 0.536 7.686 -9.344 1.00 96.88 121 GLN A CA 1
ATOM 982 C C . GLN A 1 121 ? 0.209 8.107 -7.906 1.00 96.88 121 GLN A C 1
ATOM 984 O O . GLN A 1 121 ? -0.171 9.254 -7.676 1.00 96.88 121 GLN A O 1
ATOM 989 N N . ILE A 1 122 ? 0.383 7.202 -6.942 1.00 97.56 122 ILE A N 1
ATOM 990 C CA . ILE A 1 122 ? 0.117 7.482 -5.525 1.00 97.56 122 ILE A CA 1
ATOM 991 C C . ILE A 1 122 ? 1.145 8.459 -4.966 1.00 97.56 122 ILE A C 1
ATOM 993 O O . ILE A 1 122 ? 0.774 9.398 -4.273 1.00 97.56 122 ILE A O 1
ATOM 997 N N . TYR A 1 123 ? 2.420 8.305 -5.326 1.00 97.31 123 TYR A N 1
ATOM 998 C CA . TYR A 1 123 ? 3.437 9.275 -4.937 1.00 97.31 123 TYR A CA 1
ATOM 999 C C . TYR A 1 123 ? 3.093 10.695 -5.418 1.00 97.31 123 TYR A C 1
ATOM 1001 O O . TYR A 1 123 ? 3.122 11.639 -4.634 1.00 97.31 123 TYR A O 1
ATOM 1009 N N . GLU A 1 124 ? 2.717 10.869 -6.688 1.00 95.50 124 GLU A N 1
ATOM 1010 C CA . GLU A 1 124 ? 2.331 12.189 -7.208 1.00 95.50 124 GLU A CA 1
ATOM 1011 C C . GLU A 1 124 ? 1.051 12.721 -6.532 1.00 95.50 124 GLU A C 1
ATOM 1013 O O . GLU A 1 124 ? 0.952 13.919 -6.250 1.00 95.50 124 GLU A O 1
ATOM 1018 N N . PHE A 1 125 ? 0.102 11.840 -6.192 1.00 94.75 125 PHE A N 1
ATOM 1019 C CA . PHE A 1 125 ? -1.060 12.188 -5.370 1.00 94.75 125 PHE A CA 1
ATOM 1020 C C . PHE A 1 125 ? -0.644 12.728 -3.993 1.00 94.75 125 PHE A C 1
ATOM 1022 O O . PHE A 1 125 ? -1.121 13.790 -3.589 1.00 94.75 125 PHE A O 1
ATOM 1029 N N . GLU A 1 126 ? 0.259 12.052 -3.284 1.00 95.81 126 GLU A N 1
ATOM 1030 C CA . GLU A 1 126 ? 0.730 12.471 -1.958 1.00 95.81 126 GLU A CA 1
ATOM 1031 C C . GLU A 1 126 ? 1.422 13.840 -2.001 1.00 95.81 126 GLU A C 1
ATOM 1033 O O . GLU A 1 126 ? 1.188 14.690 -1.135 1.00 95.81 126 GLU A O 1
ATOM 1038 N N . ILE A 1 127 ? 2.232 14.079 -3.040 1.00 94.38 127 ILE A N 1
ATOM 1039 C CA . ILE A 1 127 ? 2.892 15.370 -3.263 1.00 94.38 127 ILE A CA 1
ATOM 1040 C C . ILE A 1 127 ? 1.865 16.469 -3.556 1.00 94.38 127 ILE A C 1
ATOM 1042 O O . ILE A 1 127 ? 1.944 17.545 -2.958 1.00 94.38 127 ILE A O 1
ATOM 1046 N N . LYS A 1 128 ? 0.871 16.208 -4.419 1.00 93.44 128 LYS A N 1
ATOM 1047 C CA . LYS A 1 128 ? -0.220 17.154 -4.722 1.00 93.44 128 LYS A CA 1
ATOM 1048 C C . LYS A 1 128 ? -0.989 17.556 -3.457 1.00 93.44 128 LYS A C 1
ATOM 1050 O O . LYS A 1 128 ? -1.317 18.730 -3.296 1.00 93.44 128 LYS A O 1
ATOM 1055 N N . HIS A 1 129 ? -1.225 16.609 -2.548 1.00 90.62 129 HIS A N 1
ATOM 1056 C CA . HIS A 1 129 ? -1.941 16.843 -1.288 1.00 90.62 129 HIS A CA 1
ATOM 1057 C C . HIS A 1 129 ? -1.075 17.418 -0.170 1.00 90.62 129 HIS A C 1
ATOM 1059 O O . HIS A 1 129 ? -1.587 17.651 0.923 1.00 90.62 129 HIS A O 1
ATOM 1065 N N . LYS A 1 130 ? 0.216 17.673 -0.423 1.00 91.50 130 LYS A N 1
ATOM 1066 C CA . LYS A 1 130 ? 1.158 18.202 0.573 1.00 91.50 130 LYS A CA 1
ATOM 1067 C C . LYS A 1 130 ? 1.174 17.359 1.852 1.00 91.50 130 LYS A C 1
ATOM 1069 O O . LYS A 1 130 ? 1.201 17.904 2.956 1.00 91.50 130 LYS A O 1
ATOM 1074 N N . MET A 1 131 ? 1.144 16.033 1.700 1.00 89.25 131 MET A N 1
ATOM 1075 C CA . MET A 1 131 ? 1.287 15.128 2.839 1.00 89.25 131 MET A CA 1
ATOM 1076 C C . MET A 1 131 ? 2.591 15.426 3.580 1.00 89.25 131 MET A C 1
ATOM 1078 O O . MET A 1 131 ? 3.625 15.708 2.967 1.00 89.25 131 MET A O 1
ATOM 1082 N N . GLU A 1 132 ? 2.538 15.398 4.911 1.00 86.56 132 GLU A N 1
ATOM 1083 C CA . GLU A 1 132 ? 3.711 15.689 5.730 1.00 86.56 132 GLU A CA 1
ATOM 1084 C C . GLU A 1 132 ? 4.834 14.692 5.431 1.00 86.56 132 GLU A C 1
ATOM 1086 O O . GLU A 1 132 ? 4.589 13.507 5.210 1.00 86.56 132 GLU A O 1
ATOM 1091 N N . ALA A 1 133 ? 6.087 15.147 5.492 1.00 84.94 133 ALA A N 1
ATOM 1092 C CA . ALA A 1 133 ? 7.241 14.348 5.079 1.00 84.94 133 ALA A CA 1
ATOM 1093 C C . ALA A 1 133 ? 7.360 12.986 5.792 1.00 84.94 133 ALA A C 1
ATOM 1095 O O . ALA A 1 133 ? 7.868 12.034 5.205 1.00 84.94 133 ALA A O 1
ATOM 1096 N N . ARG A 1 134 ? 6.870 12.875 7.036 1.00 85.12 134 ARG A N 1
ATOM 1097 C CA . ARG A 1 134 ? 6.852 11.619 7.808 1.00 85.12 134 ARG A CA 1
ATOM 1098 C C . ARG A 1 134 ? 5.903 10.554 7.247 1.00 85.12 134 ARG A C 1
ATOM 1100 O O . ARG A 1 134 ? 6.084 9.382 7.557 1.00 85.12 134 ARG A O 1
ATOM 1107 N N . PHE A 1 135 ? 4.921 10.956 6.441 1.00 86.94 135 PHE A N 1
ATOM 1108 C CA . PHE A 1 135 ? 3.956 10.076 5.778 1.00 86.94 135 PHE A CA 1
ATOM 1109 C C . PHE A 1 135 ? 4.322 9.800 4.316 1.00 86.94 135 PHE A C 1
ATOM 1111 O O . PHE A 1 135 ? 3.552 9.169 3.606 1.00 86.94 135 PHE A O 1
ATOM 1118 N N . LEU A 1 136 ? 5.482 10.271 3.852 1.00 93.94 136 LEU A N 1
ATOM 1119 C CA . LEU A 1 136 ? 5.977 10.017 2.502 1.00 93.94 136 LEU A CA 1
ATOM 1120 C C . LEU A 1 136 ? 7.034 8.919 2.520 1.00 93.94 136 LEU A C 1
ATOM 1122 O O . LEU A 1 136 ? 7.851 8.833 3.440 1.00 93.94 136 LEU A O 1
ATOM 1126 N N . PHE A 1 137 ? 7.101 8.132 1.444 1.00 95.81 137 PHE A N 1
ATOM 1127 C CA . PHE A 1 137 ? 8.169 7.148 1.290 1.00 95.81 137 PHE A CA 1
ATOM 1128 C C . PHE A 1 137 ? 9.546 7.844 1.237 1.00 95.81 137 PHE A C 1
ATOM 1130 O O . PHE A 1 137 ? 9.816 8.617 0.303 1.00 95.81 137 PHE A O 1
ATOM 1137 N N . PRO A 1 138 ? 10.472 7.560 2.175 1.00 93.75 138 PRO A N 1
ATOM 1138 C CA . PRO A 1 138 ? 11.759 8.240 2.213 1.00 93.75 138 PRO A CA 1
ATOM 1139 C C . PRO A 1 138 ? 12.559 7.991 0.936 1.00 93.75 138 PRO A C 1
ATOM 1141 O O . PRO A 1 138 ? 12.741 6.855 0.505 1.00 93.75 138 PRO A O 1
ATOM 1144 N N . GLN A 1 139 ? 13.084 9.060 0.335 1.00 93.69 139 GLN A N 1
ATOM 1145 C CA . GLN A 1 139 ? 13.955 8.988 -0.846 1.00 93.69 139 GLN A CA 1
ATOM 1146 C C . GLN A 1 139 ? 13.342 8.274 -2.062 1.00 93.69 139 GLN A C 1
ATOM 1148 O O . GLN A 1 139 ? 14.084 7.779 -2.914 1.00 93.69 139 GLN A O 1
ATOM 1153 N N . PHE A 1 140 ? 12.012 8.293 -2.194 1.00 96.44 140 PHE A N 1
ATOM 1154 C CA . PHE A 1 140 ? 11.273 7.662 -3.290 1.00 96.44 140 PHE A CA 1
ATOM 1155 C C . PHE A 1 140 ? 11.868 7.948 -4.681 1.00 96.44 140 PHE A C 1
ATOM 1157 O O . PHE A 1 140 ? 12.172 7.022 -5.434 1.00 96.44 140 PHE A O 1
ATOM 1164 N N . LYS A 1 141 ? 12.135 9.224 -5.000 1.00 95.38 141 LYS A N 1
ATOM 1165 C CA . LYS A 1 141 ? 12.755 9.620 -6.279 1.00 95.38 141 LYS A CA 1
ATOM 1166 C C . LYS A 1 141 ? 14.138 8.995 -6.477 1.00 95.38 141 LYS A C 1
ATOM 1168 O O . LYS A 1 141 ? 14.448 8.517 -7.561 1.00 95.38 141 LYS A O 1
ATOM 1173 N N . THR A 1 142 ? 14.972 8.974 -5.432 1.00 94.25 142 THR A N 1
ATOM 1174 C CA . THR A 1 142 ? 16.334 8.407 -5.504 1.00 94.25 142 THR A CA 1
ATOM 1175 C C . THR A 1 142 ? 16.280 6.906 -5.766 1.00 94.25 142 THR A C 1
ATOM 1177 O O . THR A 1 142 ? 16.999 6.414 -6.630 1.00 94.25 142 THR A O 1
ATOM 1180 N N . LEU A 1 143 ? 15.402 6.190 -5.062 1.00 95.38 143 LEU A N 1
ATOM 1181 C CA . LEU A 1 143 ? 15.212 4.758 -5.265 1.00 95.38 143 LEU A CA 1
ATOM 1182 C C . LEU A 1 143 ? 14.744 4.446 -6.694 1.00 95.38 143 LEU A C 1
ATOM 1184 O O . LEU A 1 143 ? 15.276 3.533 -7.316 1.00 95.38 143 LEU A O 1
ATOM 1188 N N . ASN A 1 144 ? 13.818 5.237 -7.242 1.00 97.19 144 ASN A N 1
ATOM 1189 C CA . ASN A 1 144 ? 13.337 5.071 -8.615 1.00 97.19 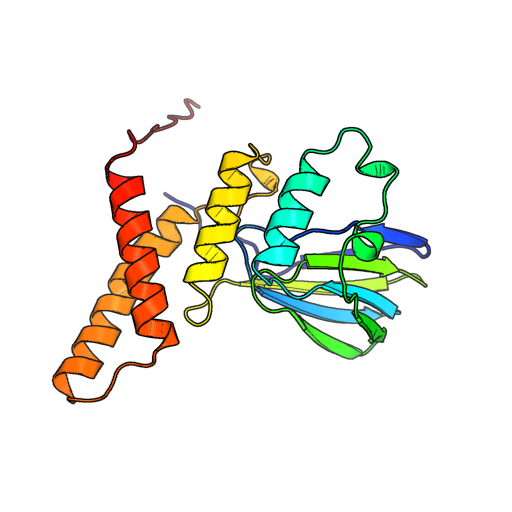144 ASN A CA 1
ATOM 1190 C C . ASN A 1 144 ? 14.416 5.369 -9.676 1.00 97.19 144 ASN A C 1
ATOM 1192 O O . ASN A 1 144 ? 14.481 4.661 -10.678 1.00 97.19 144 ASN A O 1
ATOM 1196 N N . TRP A 1 145 ? 15.310 6.343 -9.449 1.00 95.88 145 TRP A N 1
ATOM 1197 C CA . TRP A 1 145 ? 16.489 6.553 -10.308 1.00 95.88 145 TRP A CA 1
ATOM 1198 C C . TRP A 1 145 ? 17.425 5.336 -10.314 1.00 95.88 145 TRP A C 1
ATOM 1200 O O . TRP A 1 145 ? 17.875 4.910 -11.377 1.00 95.88 145 TRP A O 1
ATOM 1210 N N . LEU A 1 146 ? 17.691 4.747 -9.143 1.00 94.44 146 LEU A N 1
ATOM 1211 C CA . LEU A 1 146 ? 18.513 3.536 -9.033 1.00 94.44 146 LEU A CA 1
ATOM 1212 C C . LEU A 1 146 ? 17.833 2.329 -9.699 1.00 94.44 146 LEU A C 1
ATOM 1214 O O . LEU A 1 146 ? 18.474 1.590 -10.448 1.00 94.44 146 LEU A O 1
ATOM 1218 N N . ALA A 1 147 ? 16.527 2.160 -9.473 1.00 95.88 147 ALA A N 1
ATOM 1219 C CA . ALA A 1 147 ? 15.734 1.102 -10.089 1.00 95.88 147 ALA A CA 1
ATOM 1220 C C . ALA A 1 147 ? 15.737 1.214 -11.619 1.00 95.88 147 ALA A C 1
ATOM 1222 O O . ALA A 1 147 ? 15.901 0.204 -12.299 1.00 95.88 147 ALA A O 1
ATOM 1223 N N . ALA A 1 148 ? 15.637 2.427 -12.171 1.00 95.62 148 ALA A N 1
ATOM 1224 C CA . ALA A 1 148 ? 15.698 2.653 -13.613 1.00 95.62 148 ALA A CA 1
ATOM 1225 C C . ALA A 1 148 ? 17.005 2.139 -14.234 1.00 95.62 148 ALA A C 1
ATOM 1227 O O . ALA A 1 148 ? 16.962 1.472 -15.267 1.00 95.62 148 ALA A O 1
ATOM 1228 N N . GLY A 1 149 ? 18.147 2.379 -13.579 1.00 93.75 149 GLY A N 1
ATOM 1229 C CA . GLY A 1 149 ? 19.442 1.859 -14.028 1.00 93.75 149 GLY A CA 1
ATOM 1230 C C . GLY A 1 149 ? 19.461 0.330 -14.115 1.00 93.75 149 GLY A C 1
ATOM 1231 O O . GLY A 1 149 ? 19.906 -0.231 -15.113 1.00 93.75 149 GLY A O 1
ATOM 1232 N N . HIS A 1 150 ? 18.904 -0.354 -13.113 1.00 93.88 150 HIS A N 1
ATOM 1233 C CA . HIS A 1 150 ? 18.779 -1.812 -13.140 1.00 93.88 150 HIS A CA 1
ATOM 1234 C C . HIS A 1 150 ? 17.790 -2.301 -14.213 1.00 93.88 150 HIS A C 1
ATOM 1236 O O . HIS A 1 150 ? 18.088 -3.238 -14.953 1.00 93.88 150 HIS A O 1
ATOM 1242 N N . LEU A 1 151 ? 16.626 -1.661 -14.337 1.00 94.06 151 LEU A N 1
ATOM 1243 C CA . LEU A 1 151 ? 15.575 -2.082 -15.267 1.00 94.06 151 LEU A CA 1
ATOM 1244 C C . LEU A 1 151 ? 15.970 -1.911 -16.743 1.00 94.06 151 LEU A C 1
ATOM 1246 O O . LEU A 1 151 ? 15.514 -2.687 -17.582 1.00 94.06 151 LEU A O 1
ATOM 1250 N N . ILE A 1 152 ? 16.849 -0.957 -17.065 1.00 91.06 152 ILE A N 1
ATOM 1251 C CA . ILE A 1 152 ? 17.448 -0.833 -18.405 1.00 91.06 152 ILE A CA 1
ATOM 1252 C C . ILE A 1 152 ? 18.268 -2.081 -18.756 1.00 91.06 152 ILE A C 1
ATOM 1254 O O . ILE A 1 152 ? 18.179 -2.572 -19.884 1.00 91.06 152 ILE A O 1
ATOM 1258 N N . ASN A 1 153 ? 19.020 -2.631 -17.800 1.00 93.12 153 ASN A N 1
ATOM 1259 C CA . ASN A 1 153 ? 19.796 -3.853 -18.023 1.00 93.12 153 ASN A CA 1
ATOM 1260 C C . ASN A 1 153 ? 18.872 -5.057 -18.249 1.00 93.12 153 ASN A C 1
ATOM 1262 O O . ASN A 1 153 ? 19.109 -5.850 -19.160 1.00 93.12 153 ASN A O 1
ATOM 1266 N N . VAL A 1 154 ? 17.777 -5.149 -17.484 1.00 92.06 154 VAL A N 1
ATOM 1267 C CA . VAL A 1 154 ? 16.746 -6.184 -17.676 1.00 92.06 154 VAL A CA 1
ATOM 1268 C C . VAL A 1 154 ? 16.133 -6.089 -19.076 1.00 92.06 154 VAL A C 1
ATOM 1270 O O . VAL A 1 154 ? 16.073 -7.089 -19.788 1.00 92.06 154 VAL A O 1
ATOM 1273 N N . LEU A 1 155 ? 15.727 -4.891 -19.509 1.00 89.94 155 LEU A N 1
ATOM 1274 C CA . LEU A 1 155 ? 15.138 -4.695 -20.837 1.00 89.94 155 LEU A CA 1
ATOM 1275 C C . LEU A 1 155 ? 16.140 -5.002 -21.961 1.00 89.94 155 LEU A C 1
ATOM 1277 O O . LEU A 1 155 ? 15.781 -5.636 -22.951 1.00 89.94 155 LEU A O 1
ATOM 1281 N N . THR A 1 156 ? 17.401 -4.599 -21.794 1.00 91.81 156 THR A N 1
ATOM 1282 C CA . THR A 1 156 ? 18.480 -4.906 -22.745 1.00 91.81 156 THR A CA 1
ATOM 1283 C C . THR A 1 156 ? 18.667 -6.415 -22.903 1.00 91.81 156 THR A C 1
ATOM 1285 O O . THR A 1 156 ? 18.754 -6.901 -24.028 1.00 91.81 156 THR A O 1
ATOM 1288 N N . SER A 1 157 ? 18.657 -7.169 -21.801 1.00 93.31 157 SER A N 1
ATOM 1289 C CA . SER A 1 157 ? 18.766 -8.633 -21.826 1.00 93.31 157 SER A CA 1
ATOM 1290 C C . SER A 1 157 ? 17.572 -9.301 -22.530 1.00 93.31 157 SER A C 1
ATOM 1292 O O . SER A 1 157 ? 17.753 -10.193 -23.363 1.00 93.31 157 SER A O 1
ATOM 1294 N N . ILE A 1 158 ? 16.348 -8.823 -22.279 1.00 92.06 158 ILE A N 1
ATOM 1295 C CA . ILE A 1 158 ? 15.141 -9.302 -22.977 1.00 92.06 158 ILE A CA 1
ATOM 1296 C C . ILE A 1 158 ? 15.258 -9.058 -24.490 1.00 92.06 158 ILE A C 1
ATOM 1298 O O . ILE A 1 158 ? 15.004 -9.961 -25.286 1.00 92.06 158 ILE A O 1
ATOM 1302 N N . ASN A 1 159 ? 15.717 -7.869 -24.891 1.00 90.31 159 ASN A N 1
ATOM 1303 C CA . ASN A 1 159 ? 15.910 -7.532 -26.301 1.00 90.31 159 ASN A CA 1
ATOM 1304 C C . ASN A 1 159 ? 16.988 -8.404 -26.967 1.00 90.31 159 ASN A C 1
ATOM 1306 O O . ASN A 1 159 ? 16.794 -8.866 -28.091 1.00 90.31 159 ASN A O 1
ATOM 1310 N N . GLN A 1 160 ? 18.104 -8.667 -26.279 1.00 93.88 160 GLN A N 1
ATOM 1311 C CA . GLN A 1 160 ? 19.185 -9.526 -26.783 1.00 93.88 160 GLN A CA 1
ATOM 1312 C C . GLN A 1 160 ? 18.721 -10.967 -27.016 1.00 93.88 160 GLN A C 1
ATOM 1314 O O . GLN A 1 160 ? 19.084 -11.582 -28.016 1.00 93.88 160 GLN A O 1
ATOM 1319 N N . THR A 1 161 ? 17.877 -11.485 -26.123 1.00 93.38 161 THR A N 1
ATOM 1320 C CA . THR A 1 161 ? 17.287 -12.828 -26.249 1.00 93.38 161 THR A CA 1
ATOM 1321 C C . THR A 1 161 ? 16.114 -12.891 -27.231 1.00 93.38 161 THR A C 1
ATOM 1323 O O . THR A 1 161 ? 15.552 -13.964 -27.426 1.00 93.38 161 THR A O 1
ATOM 1326 N N . ARG A 1 162 ? 15.736 -11.763 -27.857 1.00 89.12 162 ARG A N 1
ATOM 1327 C CA . ARG A 1 162 ? 14.553 -11.621 -28.729 1.00 89.12 162 ARG A CA 1
ATOM 1328 C C . ARG A 1 162 ? 13.249 -12.088 -28.064 1.00 89.12 162 ARG A C 1
ATOM 1330 O O . ARG A 1 162 ? 12.310 -12.496 -28.744 1.00 89.12 162 ARG A O 1
ATOM 1337 N N . SER A 1 163 ? 13.193 -12.015 -26.735 1.00 91.31 163 SER A N 1
ATOM 1338 C CA . SER A 1 163 ? 12.011 -12.359 -25.947 1.00 91.31 163 SER A CA 1
ATOM 1339 C C . SER A 1 163 ? 11.012 -11.200 -25.928 1.00 91.31 163 SER A C 1
ATOM 1341 O O . SER A 1 163 ? 11.386 -10.032 -26.040 1.00 91.31 163 SER A O 1
ATOM 1343 N N . ILE A 1 164 ? 9.726 -11.504 -25.740 1.00 90.44 164 ILE A N 1
ATOM 1344 C CA . ILE A 1 164 ? 8.691 -10.476 -25.569 1.00 90.44 164 ILE A CA 1
ATOM 1345 C C . ILE A 1 164 ? 8.728 -9.981 -24.120 1.00 90.44 164 ILE A C 1
ATOM 1347 O O . ILE A 1 164 ? 8.559 -10.758 -23.180 1.00 90.44 164 ILE A O 1
ATOM 1351 N N . ALA A 1 165 ? 8.935 -8.677 -23.930 1.00 91.38 165 ALA A N 1
ATOM 1352 C CA . ALA A 1 165 ? 8.907 -8.073 -22.603 1.00 91.38 165 ALA A CA 1
ATOM 1353 C C . ALA A 1 165 ? 7.491 -8.141 -21.991 1.00 91.38 165 ALA A C 1
ATOM 1355 O O . ALA A 1 165 ? 6.519 -7.804 -22.675 1.00 91.38 165 ALA A O 1
ATOM 1356 N N . PRO A 1 166 ? 7.348 -8.501 -20.700 1.00 93.50 166 PRO A N 1
ATOM 1357 C CA . PRO A 1 166 ? 6.048 -8.517 -20.039 1.00 93.50 166 PRO A CA 1
ATOM 1358 C C . PRO A 1 166 ? 5.343 -7.155 -20.087 1.00 93.50 166 PRO A C 1
ATOM 1360 O O . PRO A 1 166 ? 5.967 -6.110 -19.891 1.00 93.50 166 PRO A O 1
ATOM 1363 N N . VAL A 1 167 ? 4.019 -7.162 -20.271 1.00 93.94 167 VAL A N 1
ATOM 1364 C CA . VAL A 1 167 ? 3.210 -5.934 -20.412 1.00 93.94 167 VAL A CA 1
ATOM 1365 C C . VAL A 1 167 ? 3.316 -5.018 -19.187 1.00 93.94 167 VAL A C 1
ATOM 1367 O O . VAL A 1 167 ? 3.415 -3.800 -19.330 1.00 93.94 167 VAL A O 1
ATOM 1370 N N . TYR A 1 168 ? 3.347 -5.581 -17.974 1.00 93.94 168 TYR A N 1
ATOM 1371 C CA . TYR A 1 168 ? 3.508 -4.784 -16.751 1.00 93.94 168 TYR A CA 1
ATOM 1372 C C . TYR A 1 168 ? 4.850 -4.035 -16.735 1.00 93.94 168 TYR A C 1
ATOM 1374 O O . TYR A 1 168 ? 4.921 -2.897 -16.272 1.00 93.94 168 TYR A O 1
ATOM 1382 N N . LEU A 1 169 ? 5.905 -4.656 -17.276 1.00 93.62 169 LEU A N 1
ATOM 1383 C CA . LEU A 1 169 ? 7.254 -4.106 -17.282 1.00 93.62 169 LEU A CA 1
ATOM 1384 C C . LEU A 1 169 ? 7.364 -2.969 -18.298 1.00 93.62 169 LEU A C 1
ATOM 1386 O O . LEU A 1 169 ? 7.879 -1.904 -17.965 1.00 93.62 169 LEU A O 1
ATOM 1390 N N . THR A 1 170 ? 6.841 -3.154 -19.512 1.00 93.50 170 THR A N 1
ATOM 1391 C CA . THR A 1 170 ? 6.861 -2.107 -20.547 1.00 93.50 170 THR A CA 1
ATOM 1392 C C . THR A 1 170 ? 6.007 -0.904 -20.150 1.00 93.50 170 THR A C 1
ATOM 1394 O O . THR A 1 170 ? 6.463 0.237 -20.271 1.00 93.50 170 THR A O 1
ATOM 1397 N N . LYS A 1 171 ? 4.808 -1.135 -19.596 1.00 95.06 171 LYS A N 1
ATOM 1398 C CA . LYS A 1 171 ? 3.942 -0.072 -19.062 1.00 95.06 171 LYS A CA 1
ATOM 1399 C C . LYS A 1 171 ? 4.618 0.662 -17.899 1.00 95.06 171 LYS A C 1
ATOM 1401 O O . LYS A 1 171 ? 4.686 1.892 -17.910 1.00 95.06 171 LYS A O 1
ATOM 1406 N N . GLY A 1 172 ? 5.174 -0.087 -16.945 1.00 95.81 172 GLY A N 1
ATOM 1407 C CA . GLY A 1 172 ? 5.896 0.452 -15.795 1.00 95.81 172 GLY A CA 1
ATOM 1408 C C . GLY A 1 172 ? 7.092 1.312 -16.195 1.00 95.81 172 GLY A C 1
ATOM 1409 O O . GLY A 1 172 ? 7.226 2.435 -15.713 1.00 95.81 172 GLY A O 1
ATOM 1410 N N . LEU A 1 173 ? 7.919 0.835 -17.129 1.00 95.00 173 LEU A N 1
ATOM 1411 C CA . LEU A 1 173 ? 9.083 1.574 -17.626 1.00 95.00 173 LEU A CA 1
ATOM 1412 C C . LEU A 1 173 ? 8.700 2.844 -18.374 1.00 95.00 173 LEU A C 1
ATOM 1414 O O . LEU A 1 173 ? 9.361 3.869 -18.208 1.00 95.00 173 LEU A O 1
ATOM 1418 N N . LYS A 1 174 ? 7.621 2.798 -19.159 1.00 95.62 174 LYS A N 1
ATOM 1419 C CA . LYS A 1 174 ? 7.090 3.984 -19.829 1.00 95.62 174 LYS A CA 1
ATOM 1420 C C . LYS A 1 174 ? 6.679 5.040 -18.799 1.00 95.62 174 LYS A C 1
ATOM 1422 O O . LYS A 1 174 ? 7.127 6.177 -18.912 1.00 95.62 174 LYS A O 1
ATOM 1427 N N . SER A 1 175 ? 5.905 4.672 -17.774 1.00 96.62 175 SER A N 1
ATOM 1428 C CA . SER A 1 175 ? 5.529 5.591 -16.687 1.00 96.62 175 SER A CA 1
ATOM 1429 C C . SER A 1 175 ? 6.743 6.128 -15.928 1.00 96.62 175 SER A C 1
ATOM 1431 O O . SER A 1 175 ? 6.848 7.336 -15.729 1.00 96.62 175 SER A O 1
ATOM 1433 N N . LEU A 1 176 ? 7.690 5.256 -15.572 1.00 97.19 176 LEU A N 1
ATOM 1434 C CA . LEU A 1 176 ? 8.917 5.653 -14.886 1.00 97.19 176 LEU A CA 1
ATOM 1435 C C . LEU A 1 176 ? 9.709 6.668 -15.710 1.00 97.19 176 LEU A C 1
ATOM 1437 O O . LEU A 1 176 ? 10.105 7.701 -15.184 1.00 97.19 176 LEU A O 1
ATOM 1441 N N . TRP A 1 177 ? 9.883 6.432 -17.010 1.00 95.88 177 TRP A N 1
ATOM 1442 C CA . TRP A 1 177 ? 10.572 7.363 -17.903 1.00 95.88 177 TRP A CA 1
ATOM 1443 C C . TRP A 1 177 ? 9.945 8.764 -17.906 1.00 95.88 177 TRP A C 1
ATOM 1445 O O . TRP A 1 177 ? 10.678 9.755 -17.837 1.00 95.88 177 TRP A O 1
ATOM 1455 N N . PHE A 1 178 ? 8.611 8.861 -17.936 1.00 96.00 178 PHE A N 1
ATOM 1456 C CA . PHE A 1 178 ? 7.917 10.148 -17.833 1.00 96.00 178 PHE A CA 1
ATOM 1457 C C . PHE A 1 178 ? 8.200 10.839 -16.491 1.00 96.00 178 PHE A C 1
ATOM 1459 O O . PHE A 1 178 ? 8.612 12.002 -16.490 1.00 96.00 178 PHE A O 1
ATOM 1466 N N . SER A 1 179 ? 8.067 10.127 -15.367 1.00 96.50 179 SER A N 1
ATOM 1467 C CA . SER A 1 179 ? 8.338 10.685 -14.034 1.00 96.50 179 SER A CA 1
ATOM 1468 C C . SER A 1 179 ? 9.794 11.134 -13.873 1.00 96.50 179 SER A C 1
ATOM 1470 O O . SER A 1 179 ? 10.054 12.231 -13.384 1.00 96.50 179 SER A O 1
ATOM 1472 N N . LEU A 1 180 ? 10.764 10.347 -14.353 1.00 95.75 180 LEU A N 1
ATOM 1473 C CA . LEU A 1 180 ? 12.185 10.711 -14.303 1.00 95.75 180 LEU A CA 1
ATOM 1474 C C . LEU A 1 180 ? 12.481 11.985 -15.105 1.00 95.75 180 LEU A C 1
ATOM 1476 O O . LEU A 1 180 ? 13.237 12.842 -14.640 1.00 95.75 180 LEU A O 1
ATOM 1480 N N . LYS A 1 181 ? 11.874 12.137 -16.290 1.00 94.56 181 LYS A N 1
ATOM 1481 C CA . LYS A 1 181 ? 11.987 13.367 -17.087 1.00 94.56 181 LYS A CA 1
ATOM 1482 C C . LYS A 1 181 ? 11.444 14.574 -16.331 1.00 94.56 181 LYS A C 1
ATOM 1484 O O . LYS A 1 181 ? 12.141 15.582 -16.243 1.00 94.56 181 LYS A O 1
ATOM 1489 N N . GLN A 1 182 ? 10.253 14.447 -15.751 1.00 93.19 182 GLN A N 1
ATOM 1490 C CA . GLN A 1 182 ? 9.624 15.510 -14.970 1.00 93.19 182 GLN A CA 1
ATOM 1491 C C . GLN A 1 182 ? 10.493 15.915 -13.771 1.00 93.19 182 GLN A C 1
ATOM 1493 O O . GLN A 1 182 ? 10.748 17.101 -13.557 1.00 93.19 182 GLN A O 1
ATOM 1498 N N . TRP A 1 183 ? 11.018 14.939 -13.024 1.00 93.69 183 TRP A N 1
ATOM 1499 C CA . TRP A 1 183 ? 11.865 15.202 -11.859 1.00 93.69 183 TRP A CA 1
ATOM 1500 C C . TRP A 1 183 ? 13.228 15.799 -12.219 1.00 93.69 183 TRP A C 1
ATOM 1502 O O . TRP A 1 183 ? 13.806 16.489 -11.385 1.00 93.69 183 TRP A O 1
ATOM 1512 N N . LYS A 1 184 ? 13.743 15.552 -13.433 1.00 87.62 184 LYS A N 1
ATOM 1513 C CA . LYS A 1 184 ? 14.965 16.196 -13.942 1.00 87.62 184 LYS A CA 1
ATOM 1514 C C . LYS A 1 184 ? 14.740 17.677 -14.255 1.00 87.62 184 LYS A C 1
ATOM 1516 O O . LYS A 1 184 ? 15.645 18.478 -14.058 1.00 87.62 184 LYS A O 1
ATOM 1521 N N . THR A 1 185 ? 13.564 18.028 -14.776 1.00 75.69 185 THR A N 1
ATOM 1522 C CA . THR A 1 185 ? 13.215 19.411 -15.143 1.00 75.69 185 THR A CA 1
ATOM 1523 C C . THR A 1 185 ? 12.768 20.265 -13.960 1.00 75.69 185 THR A C 1
ATOM 1525 O O . THR A 1 185 ? 12.798 21.488 -14.052 1.00 75.69 185 THR A O 1
ATOM 1528 N N . SER A 1 186 ? 12.363 19.653 -12.844 1.00 63.72 186 SER A N 1
ATOM 1529 C CA . SER A 1 186 ? 12.118 20.390 -11.605 1.00 63.72 186 SER A CA 1
ATOM 1530 C C . SER A 1 186 ? 13.446 20.913 -11.047 1.00 63.72 186 SER A C 1
ATOM 1532 O O . SER A 1 186 ? 14.381 20.116 -10.928 1.00 63.72 186 SER A O 1
ATOM 1534 N N . PRO A 1 187 ? 13.562 22.202 -10.670 1.00 47.50 187 PRO A N 1
ATOM 1535 C CA . PRO A 1 187 ? 14.753 22.680 -9.984 1.00 47.50 187 PRO A CA 1
ATOM 1536 C C . PRO A 1 187 ? 14.970 21.805 -8.748 1.00 47.50 187 PRO A C 1
ATOM 1538 O O . PRO A 1 187 ? 14.065 21.619 -7.931 1.00 47.50 187 PRO A O 1
ATOM 1541 N N . LEU A 1 188 ? 16.157 21.206 -8.651 1.00 43.00 188 LEU A N 1
ATOM 1542 C CA . LEU A 1 188 ? 16.607 20.540 -7.440 1.00 43.00 188 LEU A CA 1
ATOM 1543 C C . LEU A 1 188 ? 16.572 21.592 -6.332 1.00 43.00 188 LEU A C 1
ATOM 1545 O O . LEU A 1 188 ? 17.482 22.409 -6.233 1.00 43.00 188 LEU A O 1
ATOM 1549 N N . VAL A 1 189 ? 15.532 21.582 -5.498 1.00 40.22 189 VAL A N 1
ATOM 1550 C CA . VAL A 1 189 ? 15.608 22.232 -4.193 1.00 40.22 189 VAL A CA 1
ATOM 1551 C C . VAL A 1 189 ? 16.593 21.388 -3.395 1.00 40.22 189 VAL A C 1
ATOM 1553 O O . VAL A 1 189 ? 16.238 20.400 -2.751 1.00 40.22 189 VAL A O 1
ATOM 1556 N N . ILE A 1 190 ? 17.874 21.719 -3.539 1.00 33.88 190 ILE A N 1
ATOM 1557 C CA . ILE A 1 190 ? 18.912 21.295 -2.617 1.00 33.88 190 ILE A CA 1
ATOM 1558 C C . ILE A 1 190 ? 18.592 22.050 -1.332 1.00 33.88 190 ILE A C 1
ATOM 1560 O O . ILE A 1 190 ? 18.989 23.197 -1.157 1.00 33.88 190 ILE A O 1
ATOM 1564 N N . ILE A 1 191 ? 17.794 21.430 -0.464 1.00 35.19 191 ILE A N 1
ATOM 1565 C CA . ILE A 1 191 ? 17.676 21.878 0.919 1.00 35.19 191 ILE A CA 1
ATOM 1566 C C . ILE A 1 191 ? 19.024 21.539 1.551 1.00 35.19 191 ILE A C 1
ATOM 1568 O O . ILE A 1 191 ? 19.267 20.399 1.955 1.00 35.19 191 ILE A O 1
ATOM 1572 N N . PHE A 1 192 ? 19.934 22.511 1.552 1.00 31.61 192 PHE A N 1
ATOM 1573 C CA . PHE A 1 192 ? 21.026 22.518 2.506 1.00 31.61 192 PHE A CA 1
ATOM 1574 C C . PHE A 1 192 ? 20.374 22.687 3.877 1.00 31.61 192 PHE A C 1
ATOM 1576 O O . PHE A 1 192 ? 19.845 23.745 4.198 1.00 31.61 192 PHE A O 1
ATOM 1583 N N . TYR A 1 193 ? 20.339 21.609 4.655 1.00 31.70 193 TYR A N 1
ATOM 1584 C CA . TYR A 1 193 ? 20.253 21.761 6.097 1.00 31.70 193 TYR A CA 1
ATOM 1585 C C . TYR A 1 193 ? 21.636 22.249 6.528 1.00 31.70 193 TYR A C 1
ATOM 1587 O O . TYR A 1 193 ? 22.586 21.465 6.533 1.00 31.70 193 TYR A O 1
ATOM 1595 N N . GLU A 1 194 ? 21.764 23.552 6.771 1.00 29.91 194 GLU A N 1
ATOM 1596 C CA . GLU A 1 194 ? 22.864 24.066 7.581 1.00 29.91 194 GLU A CA 1
ATOM 1597 C C . GLU A 1 194 ? 22.705 23.486 8.994 1.00 29.91 194 GLU A C 1
ATOM 1599 O O . GLU A 1 194 ? 21.596 23.429 9.534 1.00 29.91 194 GLU A O 1
ATOM 1604 N N . VAL A 1 195 ? 23.811 22.943 9.503 1.00 37.53 195 VAL A N 1
ATOM 1605 C CA . VAL A 1 195 ? 23.975 22.430 10.870 1.00 37.53 195 VAL A CA 1
ATOM 1606 C C . VAL A 1 195 ? 24.262 23.601 11.793 1.00 37.53 195 VAL A C 1
ATOM 1608 O O . VAL A 1 195 ? 25.070 24.458 11.373 1.00 37.53 195 VAL A O 1
#

Solvent-accessible surface area (backbone atoms only — not comparable to full-atom values): 10942 Å² total; per-residue (Å²): 129,90,76,82,70,90,50,64,76,47,80,49,76,46,52,53,72,41,71,46,71,75,42,54,50,48,42,14,24,23,37,40,43,32,26,72,34,43,37,40,36,37,40,42,28,72,64,43,74,70,48,48,54,49,48,54,54,45,75,70,40,94,57,37,97,81,52,68,69,64,80,79,47,99,64,63,46,81,43,79,42,42,52,78,38,71,48,76,47,61,56,39,42,35,32,27,40,39,21,84,33,57,31,37,31,40,31,29,47,46,83,62,68,79,46,36,47,50,21,51,52,39,34,53,50,42,60,74,68,62,58,57,75,90,65,44,48,65,60,51,70,60,52,51,55,55,48,48,61,54,50,52,54,53,52,51,52,34,57,75,70,71,48,85,77,55,67,50,50,57,54,16,50,53,46,48,53,53,52,54,53,54,61,67,71,44,81,78,79,74,77,75,78,81,128

Organism: NCBI:txid642074

Mean predicted aligned error: 5.08 Å

Radius of gyration: 18.71 Å; Cα contacts (8 Å, |Δi|>4): 299; chains: 1; bounding box: 45×41×51 Å

Nearest PDB structures (foldseek):
  3kv5-assembly3_D-2  TM=9.870E-01  e=6.614E-23  Homo sapiens
  3kv4-assembly1_A  TM=9.859E-01  e=1.280E-22  Homo sapiens
  3kv6-assembly2_D  TM=9.700E-01  e=1.280E-22  Homo sapiens
  3pu3-assembly1_A  TM=9.637E-01  e=6.873E-22  Homo sapiens
  8f8z-assembly2_B  TM=9.613E-01  e=1.111E-21  Homo sapiens

Sequence (195 aa):
MKQKPKVQKYCLMAPKGAYTDFHIDFGGSSVWYHVMKGEKVFYLIEPSESNLLLYDRWMQSSNRLQSFFADQVARCYRLVVKEGMTILLPSGWIHAVFTPEDTLVFGGNFLHNYSICTQLQIYEFEIKHKMEARFLFPQFKTLNWLAAGHLINVLTSINQTRSIAPVYLTKGLKSLWFSLKQWKTSPLVIIFYEV

Secondary structure (DSSP, 8-state):
-PPPP--S-EEEEE-TT-EEEEE--GGG-EEEEEEEESEEEEEEE---HHHHHHHHHHHT-TTGGGS-GGGGSS--EEEEEETT-EEEE-TT-EEEEE-SS-EEEEEEEE--GGGHHHHHHHHHHHHHTT--GGGSPTTHHHHHHHHHHHHHHHHHHHHHTTPPPPHHHHHHHHHHHHHHHHHHHS---------

pLDDT: mean 92.6, std 13.58, range [29.91, 98.81]

Foldseek 3Di:
DQDDFDFFKDKDWDFAFDKDAWDAAALLWKKKKAWQAAKKKKWWDDQDPVLVVLVLVLVPDPCNVVDRSCVVDPDIDIDMAHHGDMDIGGGPIIIMMHGNHTTIMMMGTDDDQQPLVSSNVVLVSCVVVVPDPVRHRRPSVVVLVVVLVVLVVVVVVCVVVVHDDDPSNVVNNVNSVVVNVVVVPPPPPPPPPDD

InterPro domains:
  IPR003347 JmjC domain [PF02373] (10-110)
  IPR003347 JmjC domain [PS51184] (1-127)
  IPR003347 JmjC domain [SM00558] (1-127)
  IPR041070 Jumonji, helical domain [PF17811] (116-185)
  IPR050690 JHDM1 Histone Demethylase [PTHR23123] (2-184)